Protein AF-A0A7L3I2E1-F1 (afdb_monomer)

Sequence (199 aa):
VGNALAMLLVSRSYRAKGSRRKRSFLLCIGSLALTDMLGQLLTSPIVISVYLSGRPWAAMDPSGPLCDFFGFSMTVFGLHMSPRATERGLVAIWAAGVAFALLPLAGLGRYALQWPGTWCFISAAGGSAFAAAFAALGLLSLVVTGACNLATIEALVSRCRAKAAAHGSAQWGRIATETLIQLLGIMCVLAGCWSPLLV

InterPro domains:
  IPR000265 Prostanoid EP3 receptor [PR00582] (10-28)
  IPR000265 Prostanoid EP3 receptor [PR00582] (52-67)
  IPR000265 Prostanoid EP3 receptor [PR00582] (68-81)
  IPR008365 Prostanoid receptor [PR01788] (1-9)
  IPR008365 Prostanoid receptor [PR01788] (104-121)
  IPR008365 Prostanoid receptor [PR01788] (182-193)
  IPR008365 Prostanoid receptor [PTHR11866] (80-199)

Radius of gyration: 25.7 Å; Cα contacts (8 Å, |Δi|>4): 116; chains: 1; bounding box: 76×26×63 Å

Foldseek 3Di:
DVLVVLLVVLVVQCPPPADPLSVVVSVVSNVLSVLVVVLCVLQVVLVVVCVVVVDDVCVVCVPCPSVVSNVVSCVVSCCVDDVVVVVVVVVVVVVVVVVLVCCVVVVQFDWDQDPPRPDIDTDCVGHVPSLLVVLVVLVVVLVVLVVVLVVVLCVLVVVVVRVCVPDVDVPSVVVSVVSNCVSVVVSCCSCVVCVVVSD

Solvent-accessible surface area (backbone atoms only — not comparable to full-atom values): 11090 Å² total; per-residue (Å²): 110,70,46,58,51,52,44,50,54,33,50,52,58,56,68,44,94,58,50,80,60,56,41,52,53,38,46,49,55,34,46,54,35,45,51,54,46,49,50,50,62,67,47,45,59,56,55,51,51,46,62,72,62,76,54,63,64,64,79,77,40,77,84,42,66,63,59,53,53,48,54,51,51,53,50,58,59,44,67,77,73,35,73,65,54,54,50,52,49,51,51,49,53,52,52,51,52,52,54,59,72,46,32,40,79,76,67,56,30,38,76,36,76,36,89,96,66,85,48,73,42,78,24,62,88,64,24,50,69,48,44,47,48,53,25,49,54,52,51,50,50,51,50,52,52,45,51,54,47,46,54,48,45,48,58,46,52,46,55,49,59,57,39,56,78,70,51,87,53,67,69,61,52,52,56,51,50,52,54,46,53,51,50,51,48,53,48,53,52,54,48,68,70,45,45,80,78,51,109

Secondary structure (DSSP, 8-state):
-HHHHHHHHHHHHHHS---HHHHHHHHHHHHHHHHHHHHHHHHHHHHHHHHHHTS-HHHH-SSSHHHHHHHHHHHHHHHTT-HHHHHHHHHHHHHHHHHHHHGGGGTSS-EEEETTTTEEEE-SSS-HHHHHHHHHHHHHHHHHHHHHHHHHHHHHHHHHHHHHTTS--HHHHHHHHHHHHHHHHHHHHHHHHHHHHH-

Structure (mmCIF, N/CA/C/O backbone):
data_AF-A0A7L3I2E1-F1
#
_entry.id   AF-A0A7L3I2E1-F1
#
loop_
_atom_site.group_PDB
_atom_site.id
_atom_site.type_symbol
_atom_site.label_atom_id
_atom_site.label_alt_id
_atom_site.label_comp_id
_atom_site.label_asym_id
_atom_site.label_entity_id
_atom_site.label_seq_id
_atom_site.pdbx_PDB_ins_code
_atom_site.Cartn_x
_atom_site.Cartn_y
_atom_site.Cartn_z
_atom_site.occupancy
_atom_site.B_iso_or_equiv
_atom_site.auth_seq_id
_atom_site.auth_comp_id
_atom_site.auth_asym_id
_atom_site.auth_atom_id
_atom_site.pdbx_PDB_model_num
ATOM 1 N N . VAL A 1 1 ? -25.691 -11.966 18.528 1.00 62.72 1 VAL A N 1
ATOM 2 C CA . VAL A 1 1 ? -25.332 -12.079 19.971 1.00 62.72 1 VAL A CA 1
ATOM 3 C C . VAL A 1 1 ? -23.888 -11.651 20.248 1.00 62.72 1 VAL A C 1
ATOM 5 O O . VAL A 1 1 ? -23.695 -10.792 21.099 1.00 62.72 1 VAL A O 1
ATOM 8 N N . GLY A 1 2 ? -22.886 -12.153 19.510 1.00 68.75 2 GLY A N 1
ATOM 9 C CA . GLY A 1 2 ? -21.470 -11.780 19.705 1.00 68.75 2 GLY A CA 1
ATOM 10 C C . GLY A 1 2 ? -21.173 -10.274 19.609 1.00 68.75 2 GLY A C 1
ATOM 11 O O . GLY A 1 2 ? -20.592 -9.706 20.530 1.00 68.75 2 GLY A O 1
ATOM 12 N N . ASN A 1 3 ? -21.663 -9.592 18.567 1.00 63.09 3 ASN A N 1
ATOM 13 C CA . ASN A 1 3 ? -21.439 -8.146 18.383 1.00 63.09 3 ASN A CA 1
ATOM 14 C C . ASN A 1 3 ? -22.141 -7.274 19.432 1.00 63.09 3 ASN A C 1
ATOM 16 O O . ASN A 1 3 ? -21.616 -6.238 19.836 1.00 63.09 3 ASN A O 1
ATOM 20 N N . ALA A 1 4 ? -23.296 -7.721 19.931 1.00 68.00 4 ALA A N 1
ATOM 21 C CA . ALA A 1 4 ? -24.012 -7.049 21.011 1.00 68.00 4 ALA A CA 1
ATOM 22 C C . ALA A 1 4 ? -23.240 -7.141 22.339 1.00 68.00 4 ALA A C 1
ATOM 24 O O . ALA A 1 4 ? -23.135 -6.151 23.060 1.00 68.00 4 ALA A O 1
ATOM 25 N N . LEU A 1 5 ? -22.633 -8.299 22.635 1.00 72.69 5 LEU A N 1
ATOM 26 C CA . LEU A 1 5 ? -21.746 -8.476 23.789 1.00 72.69 5 LEU A CA 1
ATOM 27 C C . LEU A 1 5 ? -20.471 -7.634 23.654 1.00 72.69 5 LEU A C 1
ATOM 29 O O . LEU A 1 5 ? -20.073 -6.982 24.618 1.00 72.69 5 LEU A O 1
ATOM 33 N N . ALA A 1 6 ? -19.877 -7.571 22.458 1.00 67.44 6 ALA A N 1
ATOM 34 C CA . ALA A 1 6 ? -18.733 -6.704 22.180 1.00 67.44 6 ALA A CA 1
ATOM 35 C C . ALA A 1 6 ? -19.075 -5.220 22.418 1.00 67.44 6 ALA A C 1
ATOM 37 O O . ALA A 1 6 ? -18.341 -4.534 23.127 1.00 67.44 6 ALA A O 1
ATOM 38 N N . MET A 1 7 ? -20.229 -4.740 21.939 1.00 69.88 7 MET A N 1
ATOM 39 C CA . MET A 1 7 ? -20.727 -3.376 22.183 1.00 69.88 7 MET A CA 1
ATOM 40 C C . MET A 1 7 ? -21.049 -3.102 23.662 1.00 69.88 7 MET A C 1
ATOM 42 O O . MET A 1 7 ? -20.780 -2.011 24.171 1.00 69.88 7 MET A O 1
ATOM 46 N N . LEU A 1 8 ? -21.580 -4.085 24.392 1.00 74.56 8 LEU A N 1
ATOM 47 C CA . LEU A 1 8 ? -21.832 -3.998 25.837 1.00 74.56 8 LEU A CA 1
ATOM 48 C C . LEU A 1 8 ? -20.533 -3.889 26.645 1.00 74.56 8 LEU A C 1
ATOM 50 O O . LEU A 1 8 ? -20.421 -3.048 27.539 1.00 74.56 8 LEU A O 1
ATOM 54 N N . LEU A 1 9 ? -19.528 -4.697 26.310 1.00 74.69 9 LEU A N 1
ATOM 55 C CA . LEU A 1 9 ? -18.209 -4.647 26.940 1.00 74.69 9 LEU A CA 1
ATOM 56 C C . LEU A 1 9 ? -17.476 -3.349 26.589 1.00 74.69 9 LEU A C 1
ATOM 58 O O . LEU A 1 9 ? -16.861 -2.735 27.462 1.00 74.69 9 LEU A O 1
ATOM 62 N N . VAL A 1 10 ? -17.605 -2.881 25.346 1.00 69.56 10 VAL A N 1
ATOM 63 C CA . VAL A 1 10 ? -17.045 -1.612 24.871 1.00 69.56 10 VAL A CA 1
ATOM 64 C C . VAL A 1 10 ? -17.698 -0.412 25.559 1.00 69.56 10 VAL A C 1
ATOM 66 O O . VAL A 1 10 ? -16.989 0.460 26.053 1.00 69.56 10 VAL A O 1
ATOM 69 N N . SER A 1 11 ? -19.028 -0.378 25.672 1.00 67.75 11 SER A N 1
ATOM 70 C CA . SER A 1 11 ? -19.776 0.717 26.310 1.00 67.75 11 SER A CA 1
ATOM 71 C C . SER A 1 11 ? -19.568 0.775 27.825 1.00 67.75 11 SER A C 1
ATOM 73 O O . SER A 1 11 ? -19.376 1.865 28.372 1.00 67.75 11 SER A O 1
ATOM 75 N N . ARG A 1 12 ? -19.506 -0.378 28.509 1.00 76.50 12 ARG A N 1
ATOM 76 C CA . ARG A 1 12 ? -19.105 -0.453 29.925 1.00 76.50 12 ARG A CA 1
ATOM 77 C C . ARG A 1 12 ? -17.670 0.026 30.126 1.00 76.50 12 ARG A C 1
ATOM 79 O O . ARG A 1 12 ? -17.416 0.821 31.028 1.00 76.50 12 ARG A O 1
ATOM 86 N N . SER A 1 13 ? -16.759 -0.375 29.243 1.00 66.31 13 SER A N 1
ATOM 87 C CA . SER A 1 13 ? -15.352 0.046 29.285 1.00 66.31 13 SER A CA 1
ATOM 88 C C . SER A 1 13 ? -15.146 1.520 28.908 1.00 66.31 13 SER A C 1
ATOM 90 O O . SER A 1 13 ? -14.163 2.124 29.328 1.00 66.31 13 SER A O 1
ATOM 92 N N . TYR A 1 14 ? -16.065 2.108 28.134 1.00 61.16 14 TYR A N 1
ATOM 93 C CA . TYR A 1 14 ? -16.081 3.522 27.746 1.00 61.16 14 TYR A CA 1
ATOM 94 C C . TYR A 1 14 ? -16.672 4.427 28.840 1.00 61.16 14 TYR A C 1
ATOM 96 O O . TYR A 1 14 ? -16.244 5.573 28.984 1.00 61.16 14 TYR A O 1
ATOM 104 N N . ARG A 1 15 ? -17.663 3.927 29.599 1.00 63.94 15 ARG A N 1
ATOM 105 C CA . ARG A 1 15 ? -18.285 4.623 30.743 1.00 63.94 15 ARG A CA 1
ATOM 106 C C . ARG A 1 15 ? -17.444 4.552 32.016 1.00 63.94 15 ARG A C 1
ATOM 108 O O . ARG A 1 15 ? -17.472 5.494 32.804 1.00 63.94 15 ARG A O 1
ATOM 115 N N . ALA A 1 16 ? -16.683 3.477 32.216 1.00 67.44 16 ALA A N 1
ATOM 116 C CA . ALA A 1 16 ? -15.660 3.436 33.253 1.00 67.44 16 ALA A CA 1
ATOM 117 C C . ALA A 1 16 ? -14.623 4.532 32.950 1.00 67.44 16 ALA A C 1
ATOM 119 O O . ALA A 1 16 ? -14.009 4.493 31.885 1.00 67.44 16 ALA A O 1
ATOM 120 N N . LYS A 1 17 ? -14.472 5.536 33.837 1.00 51.78 17 LYS A N 1
ATOM 121 C CA . LYS A 1 17 ? -13.600 6.720 33.656 1.00 51.78 17 LYS A CA 1
ATOM 122 C C . LYS A 1 17 ? -12.187 6.294 33.236 1.00 51.78 17 LYS A C 1
ATOM 124 O O . LYS A 1 17 ? -11.334 5.980 34.059 1.00 51.78 17 LYS A O 1
ATOM 129 N N . GLY A 1 18 ? -11.962 6.263 31.927 1.00 57.38 18 GLY A N 1
ATOM 130 C CA . GLY A 1 18 ? -10.757 5.757 31.293 1.00 57.38 18 GLY A CA 1
ATOM 131 C C . GLY A 1 18 ? -10.184 6.787 30.331 1.00 57.38 18 GLY A C 1
ATOM 132 O O . GLY A 1 18 ? -10.910 7.582 29.740 1.00 57.38 18 GLY A O 1
ATOM 133 N N . SER A 1 19 ? -8.859 6.764 30.183 1.00 54.09 19 SER A N 1
ATOM 134 C CA . SER A 1 19 ? -8.084 7.629 29.285 1.00 54.09 19 SER A CA 1
ATOM 135 C C . SER A 1 19 ? -8.760 7.853 27.918 1.00 54.09 19 SER A C 1
ATOM 137 O O . SER A 1 19 ? -9.286 6.913 27.315 1.00 54.09 19 SER A O 1
ATOM 139 N N . ARG A 1 20 ? -8.658 9.084 27.382 1.00 52.69 20 ARG A N 1
ATOM 140 C CA . ARG A 1 20 ? -9.171 9.537 26.062 1.00 52.69 20 ARG A CA 1
ATOM 141 C C . ARG A 1 20 ? -8.814 8.588 24.898 1.00 52.69 20 ARG A C 1
ATOM 143 O O . ARG A 1 20 ? -9.470 8.567 23.870 1.00 52.69 20 ARG A O 1
ATOM 150 N N . ARG A 1 21 ? -7.801 7.752 25.102 1.00 45.59 21 ARG A N 1
ATOM 151 C CA . ARG A 1 21 ? -7.222 6.793 24.166 1.00 45.59 21 ARG A CA 1
ATOM 152 C C . ARG A 1 21 ? -7.804 5.374 24.264 1.00 45.59 21 ARG A C 1
ATOM 154 O O . ARG A 1 21 ? -7.901 4.685 23.251 1.00 45.59 21 ARG A O 1
ATOM 161 N N . LYS A 1 22 ? -8.265 4.962 25.461 1.00 46.41 22 LYS A N 1
ATOM 162 C CA . LYS A 1 22 ? -9.167 3.804 25.621 1.00 46.41 22 LYS A CA 1
ATOM 163 C C . LYS A 1 22 ? -10.466 4.091 24.888 1.00 46.41 22 LYS A C 1
ATOM 165 O O . LYS A 1 22 ? -10.923 3.222 24.166 1.00 46.41 22 LYS A O 1
ATOM 170 N N . ARG A 1 23 ? -10.971 5.331 24.961 1.00 55.62 23 ARG A N 1
ATOM 171 C CA . ARG A 1 23 ? -12.096 5.764 24.124 1.00 55.62 23 ARG A CA 1
ATOM 172 C C . ARG A 1 23 ? -11.809 5.563 22.638 1.00 55.62 23 ARG A C 1
ATOM 174 O O . ARG A 1 23 ? -12.616 4.904 22.024 1.00 55.62 23 ARG A O 1
ATOM 181 N N . SER A 1 24 ? -10.689 6.009 22.063 1.00 50.62 24 SER A N 1
ATOM 182 C CA . SER A 1 24 ? -10.422 5.830 20.617 1.00 50.62 24 SER A CA 1
ATOM 183 C C . SER A 1 24 ? -10.288 4.367 20.158 1.00 50.62 24 SER A C 1
ATOM 185 O O . SER A 1 24 ? -10.774 4.015 19.090 1.00 50.62 24 SER A O 1
ATOM 187 N N . PHE A 1 25 ? -9.673 3.481 20.952 1.00 51.41 25 PHE A N 1
ATOM 188 C CA . PHE A 1 25 ? -9.602 2.046 20.623 1.00 51.41 25 PHE A CA 1
ATOM 189 C C . PHE A 1 25 ? -10.943 1.333 20.804 1.00 51.41 25 PHE A C 1
ATOM 191 O O . PHE A 1 25 ? -11.341 0.546 19.953 1.00 51.41 25 PHE A O 1
ATOM 198 N N . LEU A 1 26 ? -11.658 1.654 21.881 1.00 57.97 26 LEU A N 1
ATOM 199 C CA . LEU A 1 26 ? -13.032 1.215 22.104 1.00 57.97 26 LEU A CA 1
ATOM 200 C C . LEU A 1 26 ? -13.985 1.816 21.067 1.00 57.97 26 LEU A C 1
ATOM 202 O O . LEU A 1 26 ? -14.984 1.195 20.757 1.00 57.97 26 LEU A O 1
ATOM 206 N N . LEU A 1 27 ? -13.667 2.978 20.494 1.00 58.06 27 LEU A N 1
ATOM 207 C CA . LEU A 1 27 ? -14.391 3.588 19.382 1.00 58.06 27 LEU A CA 1
ATOM 208 C C . LEU A 1 27 ? -14.070 2.897 18.062 1.00 58.06 27 LEU A C 1
ATOM 210 O O . LEU A 1 27 ? -14.957 2.843 17.237 1.00 58.06 27 LEU A O 1
ATOM 214 N N . CYS A 1 28 ? -12.868 2.349 17.866 1.00 56.59 28 CYS A N 1
ATOM 215 C CA . CYS A 1 28 ? -12.506 1.594 16.662 1.00 56.59 28 CYS A CA 1
ATOM 216 C C . CYS A 1 28 ? -13.040 0.148 16.699 1.00 56.59 28 CYS A C 1
ATOM 218 O O . CYS A 1 28 ? -13.652 -0.319 15.746 1.00 56.59 28 CYS A O 1
ATOM 220 N N . ILE A 1 29 ? -12.893 -0.552 17.829 1.00 65.62 29 ILE A N 1
ATOM 221 C CA . ILE A 1 29 ? -13.543 -1.857 18.053 1.00 65.62 29 ILE A CA 1
ATOM 222 C C . ILE A 1 29 ? -15.059 -1.681 18.117 1.00 65.62 29 ILE A C 1
ATOM 224 O O . ILE A 1 29 ? -15.801 -2.483 17.562 1.00 65.62 29 ILE A O 1
ATOM 228 N N . GLY A 1 30 ? -15.515 -0.613 18.768 1.00 61.72 30 GLY A N 1
ATOM 229 C CA . GLY A 1 30 ? -16.912 -0.214 18.799 1.00 61.72 30 GLY A CA 1
ATOM 230 C C . GLY A 1 30 ? -17.422 0.132 17.413 1.00 61.72 30 GLY A C 1
ATOM 231 O O . GLY A 1 30 ? -18.487 -0.340 17.075 1.00 61.72 30 GLY A O 1
ATOM 232 N N . SER A 1 31 ? -16.672 0.861 16.580 1.00 58.19 31 SER A N 1
ATOM 233 C CA . SER A 1 31 ? -17.081 1.167 15.207 1.00 58.19 31 SER A CA 1
ATOM 234 C C . SER A 1 31 ? -17.115 -0.084 14.351 1.00 58.19 31 SER A C 1
ATOM 236 O O . SER A 1 31 ? -18.058 -0.222 13.598 1.00 58.19 31 SER A O 1
ATOM 238 N N . LEU A 1 32 ? -16.159 -1.006 14.507 1.00 61.00 32 LEU A N 1
ATOM 239 C CA . LEU A 1 32 ? -16.125 -2.283 13.790 1.00 61.00 32 LEU A CA 1
ATOM 240 C C . LEU A 1 32 ? -17.315 -3.179 14.180 1.00 61.00 32 LEU A C 1
ATOM 242 O O . LEU A 1 32 ? -18.024 -3.689 13.315 1.00 61.00 32 LEU A O 1
ATOM 246 N N . ALA A 1 33 ? -17.580 -3.314 15.483 1.00 66.94 33 ALA A N 1
ATOM 247 C CA . ALA A 1 33 ? -18.725 -4.058 16.006 1.00 66.94 33 ALA A CA 1
ATOM 248 C C . ALA A 1 33 ? -20.063 -3.368 15.689 1.00 66.94 33 ALA A C 1
ATOM 250 O O . ALA A 1 33 ? -21.062 -4.049 15.468 1.00 66.94 33 ALA A O 1
ATOM 251 N N . LEU A 1 34 ? -20.084 -2.030 15.646 1.00 64.06 34 LEU A N 1
ATOM 252 C CA . LEU A 1 34 ? -21.234 -1.216 15.262 1.00 64.06 34 LEU A CA 1
ATOM 253 C C . LEU A 1 34 ? -21.517 -1.368 13.771 1.00 64.06 34 LEU A C 1
ATOM 255 O O . LEU A 1 34 ? -22.666 -1.598 13.440 1.00 64.06 34 LEU A O 1
ATOM 259 N N . THR A 1 35 ? -20.520 -1.299 12.884 1.00 62.38 35 THR A N 1
ATOM 260 C CA . THR A 1 35 ? -20.719 -1.490 11.438 1.00 62.38 35 THR A CA 1
ATOM 261 C C . THR A 1 35 ? -21.183 -2.904 11.109 1.00 62.38 35 THR A C 1
ATOM 263 O O . THR A 1 35 ? -22.062 -3.054 10.269 1.00 62.38 35 THR A O 1
ATOM 266 N N . ASP A 1 36 ? -20.682 -3.928 11.806 1.00 66.38 36 ASP A N 1
ATOM 267 C CA . ASP A 1 36 ? -21.152 -5.309 11.621 1.00 66.38 36 ASP A CA 1
ATOM 268 C C . ASP A 1 36 ? -22.576 -5.511 12.184 1.00 66.38 36 ASP A C 1
ATOM 270 O O . ASP A 1 36 ? -23.435 -6.110 11.538 1.00 66.38 36 ASP A O 1
ATOM 274 N N . MET A 1 37 ? -22.899 -4.924 13.348 1.00 65.69 37 MET A N 1
ATOM 275 C CA . MET A 1 37 ? -24.281 -4.896 13.859 1.00 65.69 37 MET A CA 1
ATOM 276 C C . MET A 1 37 ? -25.235 -4.116 12.953 1.00 65.69 37 MET A C 1
ATOM 278 O O . MET A 1 37 ? -26.366 -4.556 12.774 1.00 65.69 37 MET A O 1
ATOM 282 N N . LEU A 1 38 ? -24.815 -2.973 12.405 1.00 66.12 38 LEU A N 1
ATOM 283 C CA . LEU A 1 38 ? -25.631 -2.134 11.529 1.00 66.12 38 LEU A CA 1
ATOM 284 C C . LEU A 1 38 ? -25.884 -2.853 10.201 1.00 66.12 38 LEU A C 1
ATOM 286 O O . LEU A 1 38 ? -27.022 -2.896 9.751 1.00 66.12 38 LEU A O 1
ATOM 290 N N . GLY A 1 39 ? -24.861 -3.499 9.631 1.00 67.81 39 GLY A N 1
ATOM 291 C CA . GLY A 1 39 ? -25.002 -4.348 8.450 1.00 67.81 39 GLY A CA 1
ATOM 292 C C . GLY A 1 39 ? -26.002 -5.483 8.677 1.00 67.81 39 GLY A C 1
ATOM 293 O O . GLY A 1 39 ? -26.919 -5.658 7.877 1.00 67.81 39 GLY A O 1
ATOM 294 N N . GLN A 1 40 ? -25.908 -6.193 9.806 1.00 69.69 40 GLN A N 1
ATOM 295 C CA . GLN A 1 40 ? -26.850 -7.261 10.166 1.00 69.69 40 GLN A CA 1
ATOM 296 C C . GLN A 1 40 ? -28.267 -6.733 10.458 1.00 69.69 40 GLN A C 1
ATOM 298 O O . GLN A 1 40 ? -29.239 -7.345 10.030 1.00 69.69 40 GLN A O 1
ATOM 303 N N . LEU A 1 41 ? -28.416 -5.596 11.144 1.00 69.50 41 LEU A N 1
ATOM 304 C CA . LEU A 1 41 ? -29.720 -4.994 11.461 1.00 69.50 41 LEU A CA 1
ATOM 305 C C . LEU A 1 41 ? -30.417 -4.384 10.245 1.00 69.50 41 LEU A C 1
ATOM 307 O O . LEU A 1 41 ? -31.640 -4.366 10.213 1.00 69.50 41 LEU A O 1
ATOM 311 N N . LEU A 1 42 ? -29.672 -3.879 9.263 1.00 69.44 42 LEU A N 1
ATOM 312 C CA . LEU A 1 42 ? -30.251 -3.285 8.057 1.00 69.44 42 LEU A CA 1
ATOM 313 C C . LEU A 1 42 ? -30.620 -4.344 7.015 1.00 69.44 42 LEU A C 1
ATOM 315 O O . LEU A 1 42 ? -31.588 -4.166 6.285 1.00 69.44 42 LEU A O 1
ATOM 319 N N . THR A 1 43 ? -29.886 -5.457 6.957 1.00 70.75 43 THR A N 1
ATOM 320 C CA . THR A 1 43 ? -30.091 -6.488 5.926 1.00 70.75 43 THR A CA 1
ATOM 321 C C . THR A 1 43 ? -30.943 -7.668 6.402 1.00 70.75 43 THR A C 1
ATOM 323 O O . THR A 1 43 ? -31.764 -8.178 5.641 1.00 70.75 43 THR A O 1
ATOM 326 N N . SER A 1 44 ? -30.824 -8.083 7.667 1.00 73.69 44 SER A N 1
ATOM 327 C CA . SER A 1 44 ? -31.505 -9.277 8.192 1.00 73.69 44 SER A CA 1
ATOM 328 C C . SER A 1 44 ? -33.038 -9.148 8.281 1.00 73.69 44 SER A C 1
ATOM 330 O O . SER A 1 44 ? -33.723 -10.067 7.833 1.00 73.69 44 SER A O 1
ATOM 332 N N . PRO A 1 45 ? -33.637 -8.032 8.753 1.00 71.19 45 PRO A N 1
ATOM 333 C CA . PRO A 1 45 ? -35.097 -7.898 8.827 1.00 71.19 45 PRO A CA 1
ATOM 334 C C . PRO A 1 45 ? -35.777 -7.926 7.458 1.00 71.19 45 PRO A C 1
ATOM 336 O O . PRO A 1 45 ? -36.891 -8.429 7.345 1.00 71.19 45 PRO A O 1
ATOM 339 N N . ILE A 1 46 ? -35.103 -7.419 6.421 1.00 69.56 46 ILE A N 1
ATOM 340 C CA . ILE A 1 46 ? -35.610 -7.419 5.045 1.00 69.56 46 ILE A CA 1
ATOM 341 C C . ILE A 1 46 ? -35.701 -8.862 4.536 1.00 69.56 46 ILE A C 1
ATOM 343 O O . ILE A 1 46 ? -36.754 -9.290 4.069 1.00 69.56 46 ILE A O 1
ATOM 347 N N . VAL A 1 47 ? -34.630 -9.643 4.713 1.00 75.19 47 VAL A N 1
ATOM 348 C CA . VAL A 1 47 ? -34.595 -11.062 4.324 1.00 75.19 47 VAL A CA 1
ATOM 349 C C . VAL A 1 47 ? -35.608 -11.881 5.125 1.00 75.19 47 VAL A C 1
ATOM 351 O O . VAL A 1 47 ? -36.345 -12.672 4.543 1.00 75.19 47 VAL A O 1
ATOM 354 N N . ILE A 1 48 ? -35.699 -11.667 6.442 1.00 75.25 48 ILE A N 1
ATOM 355 C CA . ILE A 1 48 ? -36.652 -12.369 7.316 1.00 75.25 48 ILE A CA 1
ATOM 356 C C . ILE A 1 48 ? -38.100 -12.030 6.938 1.00 75.25 48 ILE A C 1
ATOM 358 O O . ILE A 1 48 ? -38.929 -12.930 6.857 1.00 75.25 48 ILE A O 1
ATOM 362 N N . SER A 1 49 ? -38.411 -10.760 6.664 1.00 67.50 49 SER A N 1
ATOM 363 C CA . SER A 1 49 ? -39.752 -10.320 6.255 1.00 67.50 49 SER A CA 1
ATOM 364 C C . SER A 1 49 ? -40.184 -10.965 4.937 1.00 67.50 49 SER A C 1
ATOM 366 O O . SER A 1 49 ? -41.292 -11.489 4.833 1.00 67.50 49 SER A O 1
ATOM 368 N N . VAL A 1 50 ? -39.284 -11.025 3.951 1.00 71.25 50 VAL A N 1
ATOM 369 C CA . VAL A 1 50 ? -39.556 -11.706 2.678 1.00 71.25 50 VAL A CA 1
ATOM 370 C C . VAL A 1 50 ? -39.758 -13.202 2.888 1.00 71.25 50 VAL A C 1
ATOM 372 O O . VAL A 1 50 ? -40.725 -13.759 2.371 1.00 71.25 50 VAL A O 1
ATOM 375 N N . TYR A 1 51 ? -38.926 -13.835 3.713 1.00 74.25 51 TYR A N 1
ATOM 376 C CA . TYR A 1 51 ? -39.041 -15.261 4.013 1.00 74.25 51 TYR A CA 1
ATOM 377 C C . TYR A 1 51 ? -40.360 -15.611 4.723 1.00 74.25 51 TYR A C 1
ATOM 379 O O . TYR A 1 51 ? -41.014 -16.587 4.366 1.00 74.25 51 TYR A O 1
ATOM 387 N N . LEU A 1 52 ? -40.791 -14.790 5.690 1.00 78.25 52 LEU A N 1
ATOM 388 C CA . LEU A 1 52 ? -42.049 -14.975 6.424 1.00 78.25 52 LEU A CA 1
ATOM 389 C C . LEU A 1 52 ? -43.290 -14.617 5.597 1.00 78.25 52 LEU A C 1
ATOM 391 O O . LEU A 1 52 ? -44.365 -15.155 5.851 1.00 78.25 52 LEU A O 1
ATOM 395 N N . SER A 1 53 ? -43.159 -13.731 4.606 1.00 74.31 53 SER A N 1
ATOM 396 C CA . SER A 1 53 ? -44.273 -13.340 3.737 1.00 74.31 53 SER A CA 1
ATOM 397 C C . SER A 1 53 ? -44.722 -14.461 2.795 1.00 74.31 53 SER A C 1
ATOM 399 O O . SER A 1 53 ? -45.849 -14.422 2.302 1.00 74.31 53 SER A O 1
ATOM 401 N N . GLY A 1 54 ? -43.842 -15.433 2.512 1.00 77.00 54 GLY A N 1
ATOM 402 C CA . GLY A 1 54 ? -44.089 -16.512 1.551 1.00 77.00 54 GLY A CA 1
ATOM 403 C C . GLY A 1 54 ? -44.370 -16.028 0.122 1.00 77.00 54 GLY A C 1
ATOM 404 O O . GLY A 1 54 ? -44.826 -16.808 -0.711 1.00 77.00 54 GLY A O 1
ATOM 405 N N . ARG A 1 55 ? -44.140 -14.739 -0.166 1.00 75.12 55 ARG A N 1
ATOM 406 C CA . ARG A 1 55 ? -44.418 -14.092 -1.452 1.00 75.12 55 ARG A CA 1
ATOM 407 C C . ARG A 1 55 ? -43.117 -13.838 -2.218 1.00 75.12 55 ARG A C 1
ATOM 409 O O . ARG A 1 55 ? -42.078 -13.600 -1.603 1.00 75.12 55 ARG A O 1
ATOM 416 N N . PRO A 1 56 ? -43.155 -13.850 -3.561 1.00 74.19 56 PRO A N 1
ATOM 417 C CA . PRO A 1 56 ? -41.993 -13.497 -4.369 1.00 74.19 56 PRO A CA 1
ATOM 418 C C . PRO A 1 56 ? -41.610 -12.023 -4.156 1.00 74.19 56 PRO A C 1
ATOM 420 O O . PRO A 1 56 ? -42.483 -11.161 -4.072 1.00 74.19 56 PRO A O 1
ATOM 423 N N . TRP A 1 57 ? -40.305 -11.727 -4.114 1.00 74.25 57 TRP A N 1
ATOM 424 C CA . TRP A 1 57 ? -39.753 -10.385 -3.851 1.00 74.25 57 TRP A CA 1
ATOM 425 C C . TRP A 1 57 ? -40.369 -9.290 -4.736 1.00 74.25 57 TRP A C 1
ATOM 427 O O . TRP A 1 57 ? -40.700 -8.218 -4.244 1.00 74.25 57 TRP A O 1
ATOM 437 N N . ALA A 1 58 ? -40.614 -9.586 -6.017 1.00 76.25 58 ALA A N 1
ATOM 438 C CA . ALA A 1 58 ? -41.235 -8.658 -6.969 1.00 76.25 58 ALA A CA 1
ATOM 439 C C . ALA A 1 58 ? -42.654 -8.203 -6.569 1.00 76.25 58 ALA A C 1
ATOM 441 O O . ALA A 1 58 ? -43.104 -7.145 -6.994 1.00 76.25 58 ALA A O 1
ATOM 442 N N . ALA A 1 59 ? -43.363 -8.983 -5.746 1.00 74.88 59 ALA A N 1
ATOM 443 C CA . ALA A 1 59 ? -44.665 -8.602 -5.200 1.00 74.88 59 ALA A CA 1
ATOM 444 C C . ALA A 1 59 ? -44.555 -7.764 -3.911 1.00 74.88 59 ALA A C 1
ATOM 446 O O . ALA A 1 59 ? -45.511 -7.083 -3.549 1.00 74.88 59 ALA A O 1
ATOM 447 N N . MET A 1 60 ? -43.417 -7.833 -3.212 1.00 68.44 60 MET A N 1
ATOM 448 C CA . MET A 1 60 ? -43.112 -7.056 -2.000 1.00 68.44 60 MET A CA 1
ATOM 449 C C . MET A 1 60 ? -42.467 -5.705 -2.329 1.00 68.44 60 MET A C 1
ATOM 451 O O . MET A 1 60 ? -42.675 -4.737 -1.603 1.00 68.44 60 MET A O 1
ATOM 455 N N . ASP A 1 61 ? -41.712 -5.639 -3.425 1.00 77.12 61 ASP A N 1
ATOM 456 C CA . ASP A 1 61 ? -41.030 -4.440 -3.909 1.00 77.12 61 ASP A CA 1
ATOM 457 C C . ASP A 1 61 ? -41.249 -4.258 -5.424 1.00 77.12 61 ASP A C 1
ATOM 459 O O . ASP A 1 61 ? -40.361 -4.562 -6.223 1.00 77.12 61 ASP A O 1
ATOM 463 N N . PRO A 1 62 ? -42.440 -3.796 -5.853 1.00 76.12 62 PRO A N 1
ATOM 464 C CA . PRO A 1 62 ? -42.768 -3.664 -7.273 1.00 76.12 62 PRO A CA 1
ATOM 465 C C . PRO A 1 62 ? -42.002 -2.528 -7.964 1.00 76.12 62 PRO A C 1
ATOM 467 O O . PRO A 1 62 ? -41.849 -2.538 -9.183 1.00 76.12 62 PRO A O 1
ATOM 470 N N . SER A 1 63 ? -41.558 -1.529 -7.197 1.00 77.00 63 SER A N 1
ATOM 471 C CA . SER A 1 63 ? -40.865 -0.334 -7.685 1.00 77.00 63 SER A CA 1
ATOM 472 C C . SER A 1 63 ? -39.336 -0.422 -7.592 1.00 77.00 63 SER A C 1
ATOM 474 O O . SER A 1 63 ? -38.665 0.447 -8.143 1.00 77.00 63 SER A O 1
ATOM 476 N N . GLY A 1 64 ? -38.780 -1.436 -6.913 1.00 80.00 64 GLY A N 1
ATOM 477 C CA . GLY A 1 64 ? -37.336 -1.678 -6.778 1.00 80.00 64 GLY A CA 1
ATOM 478 C C . GLY A 1 64 ? -36.524 -0.948 -5.682 1.00 80.00 64 GLY A C 1
ATOM 479 O O . GLY A 1 64 ? -35.356 -1.314 -5.515 1.00 80.00 64 GLY A O 1
ATOM 480 N N . PRO A 1 65 ? -37.021 0.041 -4.903 1.00 76.50 65 PRO A N 1
ATOM 481 C CA . PRO A 1 65 ? -36.168 0.768 -3.956 1.00 76.50 65 PRO A CA 1
ATOM 482 C C . PRO A 1 65 ? -35.639 -0.090 -2.796 1.00 76.50 65 PRO A C 1
ATOM 484 O O . PRO A 1 65 ? -34.575 0.208 -2.249 1.00 76.50 65 PRO A O 1
ATOM 487 N N . LEU A 1 66 ? -36.348 -1.155 -2.403 1.00 73.00 66 LEU A N 1
ATOM 488 C CA . LEU A 1 66 ? -35.881 -2.084 -1.365 1.00 73.00 66 LEU A CA 1
ATOM 489 C C . LEU A 1 66 ? -34.728 -2.955 -1.882 1.00 73.00 66 LEU A C 1
ATOM 491 O O . LEU A 1 66 ? -33.784 -3.224 -1.136 1.00 73.00 66 LEU A O 1
ATOM 495 N N . CYS A 1 67 ? -34.778 -3.359 -3.152 1.00 77.00 67 CYS A N 1
ATOM 496 C CA . CYS A 1 67 ? -33.697 -4.079 -3.824 1.00 77.00 67 CYS A CA 1
ATOM 497 C C . CYS A 1 67 ? -32.411 -3.238 -3.901 1.00 77.00 67 CYS A C 1
ATOM 499 O O . CYS A 1 67 ? -31.338 -3.712 -3.513 1.00 77.00 67 CYS A O 1
ATOM 501 N N . ASP A 1 68 ? -32.523 -1.976 -4.318 1.00 76.69 68 ASP A N 1
ATOM 502 C CA . ASP A 1 68 ? -31.377 -1.066 -4.436 1.00 76.69 68 ASP A CA 1
ATOM 503 C C . ASP A 1 68 ? -30.730 -0.781 -3.075 1.00 76.69 68 ASP A C 1
ATOM 505 O O . ASP A 1 68 ? -29.508 -0.867 -2.916 1.00 76.69 68 ASP A O 1
ATOM 509 N N . PHE A 1 69 ? -31.549 -0.516 -2.052 1.00 75.31 69 PHE A N 1
ATOM 510 C CA . PHE A 1 69 ? -31.075 -0.290 -0.687 1.00 75.31 69 PHE A CA 1
ATOM 511 C C . PHE A 1 69 ? -30.342 -1.512 -0.106 1.00 75.31 69 PHE A C 1
ATOM 513 O O . PHE A 1 69 ? -29.296 -1.377 0.545 1.00 75.31 69 PHE A O 1
ATOM 520 N N . PHE A 1 70 ? -30.863 -2.715 -0.360 1.00 73.62 70 PHE A N 1
ATOM 521 C CA . PHE A 1 70 ? -30.259 -3.966 0.092 1.00 73.62 70 PHE A CA 1
ATOM 522 C C . PHE A 1 70 ? -28.910 -4.235 -0.598 1.00 73.62 70 PHE A C 1
ATOM 524 O O . PHE A 1 70 ? -27.922 -4.550 0.074 1.00 73.62 70 PHE A O 1
ATOM 531 N N . GLY A 1 71 ? -28.837 -4.043 -1.919 1.00 74.62 71 GLY A N 1
ATOM 532 C CA . GLY A 1 71 ? -27.608 -4.215 -2.702 1.00 74.62 71 GLY A CA 1
ATOM 533 C C . GLY A 1 71 ? -26.516 -3.198 -2.356 1.00 74.62 71 GLY A C 1
ATOM 534 O O . GLY A 1 71 ? -25.343 -3.564 -2.206 1.00 74.62 71 GLY A O 1
ATOM 535 N N . PHE A 1 72 ? -26.892 -1.933 -2.146 1.00 76.75 72 PHE A N 1
ATOM 536 C CA . PHE A 1 72 ? -25.975 -0.885 -1.694 1.00 76.75 72 PHE A CA 1
ATOM 537 C C . PHE A 1 72 ? -25.376 -1.218 -0.320 1.00 76.75 72 PHE A C 1
ATOM 539 O O . PHE A 1 72 ? -24.155 -1.200 -0.148 1.00 76.75 72 PHE A O 1
ATOM 546 N N . SER A 1 73 ? -26.223 -1.606 0.639 1.00 68.44 73 SER A N 1
ATOM 547 C CA . SER A 1 73 ? -25.801 -1.954 2.001 1.00 68.44 73 SER A CA 1
ATOM 548 C C . SER A 1 73 ? -24.822 -3.135 2.013 1.00 68.44 73 SER A C 1
ATOM 550 O O . SER A 1 73 ? -23.759 -3.052 2.630 1.00 68.44 73 SER A O 1
ATOM 552 N N . MET A 1 74 ? -25.119 -4.211 1.278 1.00 72.62 74 MET A N 1
ATOM 553 C CA . MET A 1 74 ? -24.231 -5.378 1.176 1.00 72.62 74 MET A CA 1
ATOM 554 C C . MET A 1 74 ? -22.859 -5.031 0.583 1.00 72.62 74 MET A C 1
ATOM 556 O O . MET A 1 74 ? -21.831 -5.524 1.051 1.00 72.62 74 MET A O 1
ATOM 560 N N . THR A 1 75 ? -22.830 -4.152 -0.418 1.00 72.50 75 THR A N 1
ATOM 561 C CA . THR A 1 75 ? -21.592 -3.749 -1.098 1.00 72.50 75 THR A CA 1
ATOM 562 C C . THR A 1 75 ? -20.694 -2.909 -0.190 1.00 72.50 75 THR A C 1
ATOM 564 O O . THR A 1 75 ? -19.494 -3.174 -0.087 1.00 72.50 75 THR A O 1
ATOM 567 N N . VAL A 1 76 ? -21.273 -1.937 0.519 1.00 69.56 76 VAL A N 1
ATOM 568 C CA . VAL A 1 76 ? -20.535 -1.060 1.440 1.00 69.56 76 VAL A CA 1
ATOM 569 C C . VAL A 1 76 ? -19.946 -1.859 2.601 1.00 69.56 76 VAL A C 1
ATOM 571 O O . VAL A 1 76 ? -18.755 -1.749 2.874 1.00 69.56 76 VAL A O 1
ATOM 574 N N . PHE A 1 77 ? -20.722 -2.723 3.257 1.00 68.25 77 PHE A N 1
ATOM 575 C CA . PHE A 1 77 ? -20.199 -3.486 4.396 1.00 68.25 77 PHE A CA 1
ATOM 576 C C . PHE A 1 77 ? -19.243 -4.618 3.975 1.00 68.25 77 PHE A C 1
ATOM 578 O O . PHE A 1 77 ? -18.279 -4.899 4.687 1.00 68.25 77 PHE A O 1
ATOM 585 N N . GLY A 1 78 ? -19.437 -5.221 2.796 1.00 61.06 78 GLY A N 1
ATOM 586 C CA . GLY A 1 78 ? -18.567 -6.281 2.275 1.00 61.06 78 GLY A CA 1
ATOM 587 C C . GLY A 1 78 ? -17.177 -5.804 1.838 1.00 61.06 78 GLY A C 1
ATOM 588 O O . GLY A 1 78 ? -16.193 -6.519 2.030 1.00 61.06 78 GLY A O 1
ATOM 589 N N . LEU A 1 79 ? -17.055 -4.592 1.285 1.00 60.16 79 LEU A N 1
ATOM 590 C CA . LEU A 1 79 ? -15.762 -4.044 0.845 1.00 60.16 79 LEU A CA 1
ATOM 591 C C . LEU A 1 79 ? -14.817 -3.712 2.007 1.00 60.16 79 LEU A C 1
ATOM 593 O O . LEU A 1 79 ? -13.602 -3.777 1.841 1.00 60.16 79 LEU A O 1
ATOM 597 N N . HIS A 1 80 ? -15.357 -3.409 3.184 1.00 61.78 80 HIS A N 1
ATOM 598 C CA . HIS A 1 80 ? -14.565 -3.034 4.354 1.00 61.78 80 HIS A CA 1
ATOM 599 C C . HIS A 1 80 ? -13.933 -4.235 5.094 1.00 61.78 80 HIS A C 1
ATOM 601 O O . HIS A 1 80 ? -13.065 -4.024 5.938 1.00 61.78 80 HIS A O 1
ATOM 607 N N . MET A 1 81 ? -14.325 -5.483 4.790 1.00 52.50 81 MET A N 1
ATOM 608 C CA . MET A 1 81 ? -13.878 -6.686 5.520 1.00 52.50 81 MET A CA 1
ATOM 609 C C . MET A 1 81 ? -13.795 -7.946 4.626 1.00 52.50 81 MET A C 1
ATOM 611 O O . MET A 1 81 ? -14.192 -9.035 5.032 1.00 52.50 81 MET A O 1
ATOM 615 N N . SER A 1 82 ? -13.319 -7.830 3.382 1.00 55.59 82 SER A N 1
ATOM 616 C CA . SER A 1 82 ? -13.265 -8.968 2.447 1.00 55.59 82 SER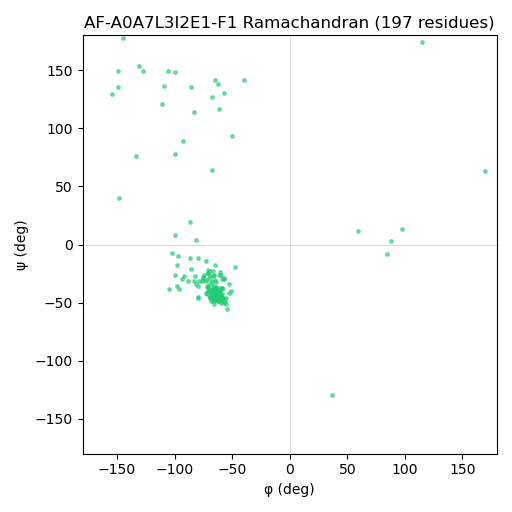 A CA 1
ATOM 617 C C . SER A 1 82 ? -11.826 -9.420 2.150 1.00 55.59 82 SER A C 1
ATOM 619 O O . SER A 1 82 ? -11.070 -8.644 1.563 1.00 55.59 82 SER A O 1
ATOM 621 N N . PRO A 1 83 ? -11.438 -10.684 2.435 1.00 53.91 83 PRO A N 1
ATOM 622 C CA . PRO A 1 83 ? -10.146 -11.234 2.002 1.00 53.91 83 PRO A CA 1
ATOM 623 C C . PRO A 1 83 ? -9.990 -11.222 0.473 1.00 53.91 83 PRO A C 1
ATOM 625 O O . PRO A 1 83 ? -8.882 -11.076 -0.034 1.00 53.91 83 PRO A O 1
ATOM 628 N N . ARG A 1 84 ? -11.106 -11.258 -0.269 1.00 57.09 84 ARG A N 1
ATOM 629 C CA . ARG A 1 84 ? -11.121 -11.130 -1.734 1.00 57.09 84 ARG A CA 1
ATOM 630 C C . ARG A 1 84 ? -10.763 -9.712 -2.188 1.00 57.09 84 ARG A C 1
ATOM 632 O O . ARG A 1 84 ? -10.223 -9.534 -3.271 1.00 57.09 84 ARG A O 1
ATOM 639 N N . ALA A 1 85 ? -11.052 -8.680 -1.391 1.00 59.44 85 ALA A N 1
ATOM 640 C CA . ALA A 1 85 ? -10.611 -7.317 -1.695 1.00 59.44 85 ALA A CA 1
ATOM 641 C C . ALA A 1 85 ? -9.091 -7.174 -1.522 1.00 59.44 85 ALA A C 1
ATOM 643 O O . ALA A 1 85 ? -8.450 -6.575 -2.383 1.00 59.44 85 ALA A O 1
ATOM 644 N N . THR A 1 86 ? -8.520 -7.795 -0.486 1.00 61.16 86 THR A N 1
ATOM 645 C CA . THR A 1 86 ? -7.064 -7.892 -0.290 1.00 61.16 86 THR A CA 1
ATOM 646 C C . THR A 1 86 ? -6.395 -8.656 -1.432 1.00 61.16 86 THR A C 1
ATOM 648 O O . THR A 1 86 ? -5.401 -8.191 -1.980 1.00 61.16 86 THR A O 1
ATOM 651 N N . GLU A 1 87 ? -6.970 -9.786 -1.847 1.00 69.69 87 GLU A N 1
ATOM 652 C CA . GLU A 1 87 ? -6.477 -10.588 -2.972 1.00 69.69 87 GLU A CA 1
ATOM 653 C C . GLU A 1 87 ? -6.518 -9.812 -4.295 1.00 69.69 87 GLU A C 1
ATOM 655 O O . GLU A 1 87 ? -5.507 -9.719 -4.987 1.00 69.69 87 GLU A O 1
ATOM 660 N N . ARG A 1 88 ? -7.644 -9.159 -4.615 1.00 73.44 88 ARG A N 1
ATOM 661 C CA . ARG A 1 88 ? -7.738 -8.272 -5.789 1.00 73.44 88 ARG A CA 1
ATOM 662 C C . ARG A 1 88 ? -6.727 -7.128 -5.726 1.00 73.44 88 ARG A C 1
ATOM 664 O O . ARG A 1 88 ? -6.166 -6.771 -6.755 1.00 73.44 88 ARG A O 1
ATOM 671 N N . GLY A 1 89 ? -6.491 -6.563 -4.541 1.00 74.69 89 GLY A N 1
ATOM 672 C CA . GLY A 1 89 ? -5.475 -5.533 -4.331 1.00 74.69 89 GLY A CA 1
ATOM 673 C C . GLY A 1 89 ? -4.068 -6.040 -4.647 1.00 74.69 89 GLY A C 1
ATOM 674 O O . GLY A 1 89 ? -3.337 -5.386 -5.384 1.00 74.69 89 GLY A O 1
ATOM 675 N N . LEU A 1 90 ? -3.712 -7.235 -4.166 1.00 71.19 90 LEU A N 1
ATOM 676 C CA . LEU A 1 90 ? -2.436 -7.883 -4.482 1.00 71.19 90 LEU A CA 1
ATOM 677 C C . LEU A 1 90 ? -2.292 -8.134 -5.986 1.00 71.19 90 LEU A C 1
ATOM 679 O O . LEU A 1 90 ? -1.276 -7.760 -6.566 1.00 71.19 90 LEU A O 1
ATOM 683 N N . VAL A 1 91 ? -3.318 -8.701 -6.628 1.00 79.69 91 VAL A N 1
ATOM 684 C CA . VAL A 1 91 ? -3.325 -8.940 -8.081 1.00 79.69 91 VAL A CA 1
ATOM 685 C C . VAL A 1 91 ? -3.148 -7.633 -8.856 1.00 79.69 91 VAL A C 1
ATOM 687 O O . VAL A 1 91 ? -2.362 -7.588 -9.799 1.00 79.69 91 VAL A O 1
ATOM 690 N N . ALA A 1 92 ? -3.817 -6.554 -8.444 1.00 82.94 92 ALA A N 1
ATOM 691 C CA . ALA A 1 92 ? -3.68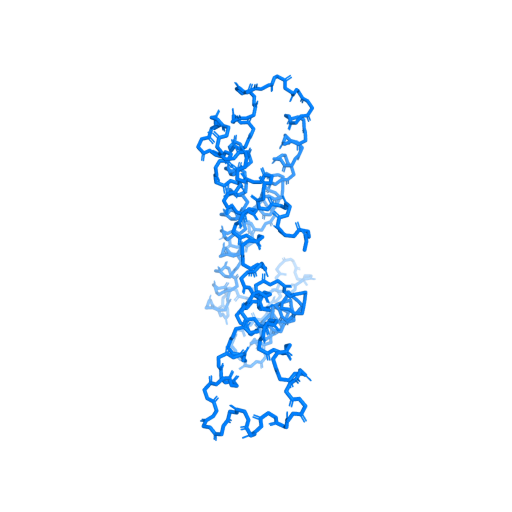8 -5.247 -9.083 1.00 82.94 92 ALA A CA 1
ATOM 692 C C . ALA A 1 92 ? -2.274 -4.658 -8.941 1.00 82.94 92 ALA A C 1
ATOM 694 O O . ALA A 1 92 ? -1.737 -4.142 -9.919 1.00 82.94 92 ALA A O 1
ATOM 695 N N . ILE A 1 93 ? -1.648 -4.770 -7.762 1.00 80.69 93 ILE A N 1
ATOM 696 C CA . ILE A 1 93 ? -0.263 -4.319 -7.535 1.00 80.69 93 ILE A CA 1
ATOM 697 C C . ILE A 1 93 ? 0.707 -5.095 -8.434 1.00 80.69 93 ILE A C 1
ATOM 699 O O . ILE A 1 93 ? 1.548 -4.491 -9.100 1.00 80.69 93 ILE A O 1
ATOM 703 N N . TRP A 1 94 ? 0.563 -6.422 -8.499 1.00 84.81 94 TRP A N 1
ATOM 704 C CA . TRP A 1 94 ? 1.376 -7.272 -9.371 1.00 84.81 94 TRP A CA 1
ATOM 705 C C . TRP A 1 94 ? 1.199 -6.919 -10.848 1.00 84.81 94 TRP A C 1
ATOM 707 O O . TRP A 1 94 ? 2.186 -6.718 -11.556 1.00 84.81 94 TRP A O 1
ATOM 717 N N . ALA A 1 95 ? -0.047 -6.789 -11.307 1.00 90.19 95 ALA A N 1
ATOM 718 C CA . ALA A 1 95 ? -0.353 -6.417 -12.683 1.00 90.19 95 ALA A CA 1
ATOM 719 C C . ALA A 1 95 ? 0.222 -5.038 -13.042 1.00 90.19 95 ALA A C 1
ATOM 721 O O . ALA A 1 95 ? 0.813 -4.885 -14.109 1.00 90.19 95 ALA A O 1
ATOM 722 N N . ALA A 1 96 ? 0.117 -4.053 -12.144 1.00 88.44 96 ALA A N 1
ATOM 723 C CA . ALA A 1 96 ? 0.694 -2.726 -12.339 1.00 88.44 96 ALA A CA 1
ATOM 724 C C . ALA A 1 96 ? 2.231 -2.763 -12.414 1.00 88.44 96 ALA A C 1
ATOM 726 O O . ALA A 1 96 ? 2.814 -2.093 -13.264 1.00 88.44 96 ALA A O 1
ATOM 727 N N . GLY A 1 97 ? 2.890 -3.573 -11.577 1.00 87.75 97 GLY A N 1
ATOM 728 C CA . GLY A 1 97 ? 4.343 -3.760 -11.616 1.00 87.75 97 GLY A CA 1
ATOM 729 C C . GLY A 1 97 ? 4.826 -4.404 -12.919 1.00 87.75 97 GLY A C 1
ATOM 730 O O . GLY A 1 97 ? 5.789 -3.930 -13.522 1.00 87.75 97 GLY A O 1
ATOM 731 N N . VAL A 1 98 ? 4.123 -5.437 -13.396 1.00 91.19 98 VAL A N 1
ATOM 732 C CA . VAL A 1 98 ? 4.405 -6.073 -14.695 1.00 91.19 98 VAL A CA 1
ATOM 733 C C . VAL A 1 98 ? 4.181 -5.088 -15.835 1.00 91.19 98 VAL A C 1
ATOM 735 O O . VAL A 1 98 ? 5.052 -4.940 -16.687 1.00 91.19 98 VAL A O 1
ATOM 738 N N . ALA A 1 99 ? 3.053 -4.373 -15.832 1.00 92.19 99 ALA A N 1
ATOM 739 C CA . ALA A 1 99 ? 2.776 -3.350 -16.830 1.00 92.19 99 ALA A CA 1
ATOM 740 C C . ALA A 1 99 ? 3.902 -2.309 -16.866 1.00 92.19 99 ALA A C 1
ATOM 742 O O . ALA A 1 99 ? 4.417 -2.033 -17.945 1.00 92.19 99 ALA A O 1
ATOM 743 N N . PHE A 1 100 ? 4.346 -1.819 -15.699 1.00 90.31 100 PHE A N 1
ATOM 744 C CA . PHE A 1 100 ? 5.458 -0.877 -15.579 1.00 90.31 100 PHE A CA 1
ATOM 745 C C . PHE A 1 100 ? 6.769 -1.421 -16.174 1.00 90.31 100 PHE A C 1
ATOM 747 O O . PHE A 1 100 ? 7.434 -0.732 -16.945 1.00 90.31 100 PHE A O 1
ATOM 754 N N . ALA A 1 101 ? 7.126 -2.671 -15.871 1.00 88.94 101 ALA A N 1
ATOM 755 C CA . ALA A 1 101 ? 8.343 -3.312 -16.375 1.00 88.94 101 ALA A CA 1
ATOM 756 C C . ALA A 1 101 ? 8.333 -3.563 -17.897 1.00 88.94 101 ALA A C 1
ATOM 758 O O . ALA A 1 101 ? 9.393 -3.682 -18.509 1.00 88.94 101 ALA A O 1
ATOM 759 N N . LEU A 1 102 ? 7.152 -3.632 -18.519 1.00 91.31 102 LEU A N 1
ATOM 760 C CA . LEU A 1 102 ? 6.999 -3.822 -19.963 1.00 91.31 102 LEU A CA 1
ATOM 761 C C . LEU A 1 102 ? 7.035 -2.502 -20.758 1.00 91.31 102 LEU A C 1
ATOM 763 O O . LEU A 1 102 ? 7.183 -2.556 -21.979 1.00 91.31 102 LEU A O 1
ATOM 767 N N . LEU A 1 103 ? 6.958 -1.324 -20.117 1.00 88.56 103 LEU A N 1
ATOM 768 C CA . LEU A 1 103 ? 7.010 -0.025 -20.819 1.00 88.56 103 LEU A CA 1
ATOM 769 C C . LEU A 1 103 ? 8.231 0.140 -21.746 1.00 88.56 103 LEU A C 1
ATOM 771 O O . LEU A 1 103 ? 8.044 0.619 -22.867 1.00 88.56 103 LEU A O 1
ATOM 775 N N . PRO A 1 104 ? 9.455 -0.280 -21.365 1.00 86.56 104 PRO A N 1
ATOM 776 C CA . PRO A 1 104 ? 10.613 -0.198 -22.254 1.00 86.56 104 PRO A CA 1
ATOM 777 C C . PRO A 1 104 ? 10.464 -1.017 -23.544 1.00 86.56 104 PRO A C 1
ATOM 779 O O . PRO A 1 104 ? 11.042 -0.652 -24.564 1.00 86.56 104 PRO A O 1
ATOM 782 N N . LEU A 1 105 ? 9.659 -2.089 -23.540 1.00 85.31 105 LEU A N 1
ATOM 783 C CA . LEU A 1 105 ? 9.357 -2.873 -24.748 1.00 85.31 105 LEU A CA 1
ATOM 784 C C . LEU A 1 105 ? 8.371 -2.150 -25.673 1.00 85.31 105 LEU A C 1
ATOM 786 O O . LEU A 1 105 ? 8.416 -2.335 -26.884 1.00 85.31 105 LEU A O 1
ATOM 790 N N . ALA A 1 106 ? 7.515 -1.295 -25.109 1.00 86.69 106 ALA A N 1
ATOM 791 C CA . ALA A 1 106 ? 6.635 -0.398 -25.856 1.00 86.69 106 ALA A CA 1
ATOM 792 C C . ALA A 1 106 ? 7.348 0.889 -26.331 1.00 86.69 106 ALA A C 1
ATOM 794 O O . ALA A 1 106 ? 6.708 1.775 -26.892 1.00 86.69 106 ALA A O 1
ATOM 795 N N . GLY A 1 107 ? 8.663 1.009 -26.101 1.00 83.75 107 GLY A N 1
ATOM 796 C CA . GLY A 1 107 ? 9.482 2.158 -26.500 1.00 83.75 107 GLY A CA 1
ATOM 797 C C . GLY A 1 107 ? 9.538 3.302 -25.481 1.00 83.75 107 GLY A C 1
ATOM 798 O O . GLY A 1 107 ? 10.179 4.319 -25.744 1.00 83.75 107 GLY A O 1
ATOM 799 N N . LEU A 1 108 ? 8.909 3.155 -24.309 1.00 83.12 108 LEU A N 1
ATOM 800 C CA . LEU A 1 108 ? 8.882 4.164 -23.245 1.00 83.12 108 LEU A CA 1
ATOM 801 C C . LEU A 1 108 ? 9.909 3.832 -22.150 1.00 83.12 108 LEU A C 1
ATOM 803 O O . LEU A 1 108 ? 9.572 3.332 -21.079 1.00 83.12 108 LEU A O 1
ATOM 807 N N . GLY A 1 109 ? 11.180 4.122 -22.431 1.00 86.06 109 GLY A N 1
ATOM 808 C CA . GLY A 1 109 ? 12.320 3.836 -21.553 1.00 86.06 109 GLY A CA 1
ATOM 809 C C . GLY A 1 109 ? 13.275 2.806 -22.156 1.00 86.06 109 GLY A C 1
ATOM 810 O O . GLY A 1 109 ? 13.020 2.249 -23.221 1.00 86.06 109 GLY A O 1
ATOM 811 N N . ARG A 1 110 ? 14.410 2.556 -21.494 1.00 86.31 110 ARG A N 1
ATOM 812 C CA . ARG A 1 110 ? 15.428 1.619 -21.990 1.00 86.31 110 ARG A CA 1
ATOM 813 C C . ARG A 1 110 ? 16.184 0.949 -20.848 1.00 86.31 110 ARG A C 1
ATOM 815 O O . ARG A 1 110 ? 16.637 1.622 -19.923 1.00 86.31 110 ARG A O 1
ATOM 822 N N . TYR A 1 111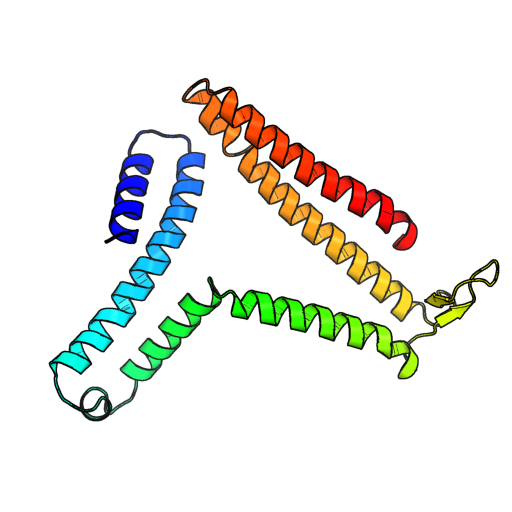 ? 16.374 -0.363 -20.955 1.00 88.69 111 TYR A N 1
ATOM 823 C CA . TYR A 1 111 ? 17.338 -1.098 -20.139 1.00 88.69 111 TYR A CA 1
ATOM 824 C C . TYR A 1 111 ? 18.719 -1.047 -20.800 1.00 88.69 111 TYR A C 1
ATOM 826 O O . TYR A 1 111 ? 18.839 -1.214 -22.015 1.00 88.69 111 TYR A O 1
ATO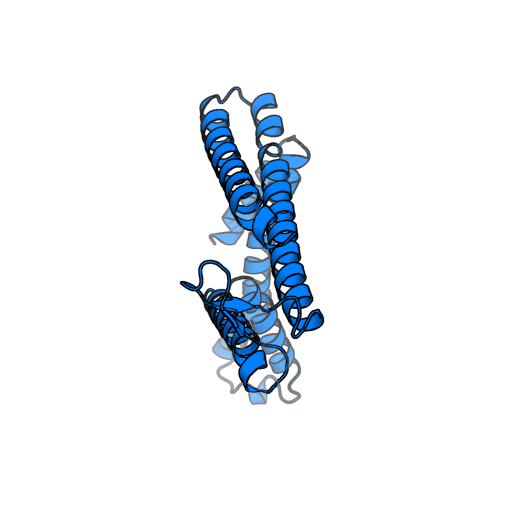M 834 N N . ALA A 1 112 ? 19.757 -0.788 -20.011 1.00 89.12 112 ALA A N 1
ATOM 835 C CA . ALA A 1 112 ? 21.139 -0.743 -20.470 1.00 89.12 112 ALA A CA 1
ATOM 836 C C . ALA A 1 112 ? 22.040 -1.577 -19.558 1.00 89.12 112 ALA A C 1
ATOM 838 O O . ALA A 1 112 ? 21.747 -1.773 -18.376 1.00 89.12 112 ALA A O 1
ATOM 839 N N . LEU A 1 113 ? 23.139 -2.060 -20.133 1.00 90.12 113 LEU A N 1
ATOM 840 C CA . LEU A 1 113 ? 24.183 -2.760 -19.402 1.00 90.12 113 LEU A CA 1
ATOM 841 C C . LEU A 1 113 ? 24.889 -1.771 -18.467 1.00 90.12 113 LEU A C 1
ATOM 843 O O . LEU A 1 113 ? 25.341 -0.716 -18.912 1.00 90.12 113 LEU A O 1
ATOM 847 N N . GLN A 1 114 ? 24.966 -2.109 -17.186 1.00 87.81 114 GLN A N 1
ATOM 848 C CA . GLN A 1 114 ? 25.621 -1.299 -16.166 1.00 87.81 114 GLN A CA 1
ATOM 849 C C . GLN A 1 114 ? 27.023 -1.836 -15.882 1.00 87.81 114 GLN A C 1
ATOM 851 O O . GLN A 1 114 ? 27.271 -3.040 -15.980 1.00 87.81 114 GLN A O 1
ATOM 856 N N . TRP A 1 115 ? 27.956 -0.952 -15.523 1.00 86.56 115 TRP A N 1
ATOM 857 C CA . TRP A 1 115 ? 29.327 -1.345 -15.178 1.00 86.56 115 TRP A CA 1
ATOM 858 C C . TRP A 1 115 ? 29.327 -2.272 -13.942 1.00 86.56 115 TRP A C 1
ATOM 860 O O . TRP A 1 115 ? 28.553 -2.024 -13.012 1.00 86.56 115 TRP A O 1
ATOM 870 N N . PRO A 1 116 ? 30.130 -3.357 -13.894 1.00 92.00 116 PRO A N 1
ATOM 871 C CA . PRO A 1 116 ? 31.230 -3.763 -14.788 1.00 92.00 116 PRO A CA 1
ATOM 872 C C . PRO A 1 116 ? 30.823 -4.579 -16.029 1.00 92.00 116 PRO A C 1
ATOM 874 O O . PRO A 1 116 ? 31.657 -5.254 -16.621 1.00 92.00 116 PRO A O 1
ATOM 877 N N . GLY A 1 117 ? 29.559 -4.536 -16.446 1.00 90.62 117 GLY A N 1
ATOM 878 C CA . GLY A 1 117 ? 29.070 -5.259 -17.622 1.00 90.62 117 GLY A CA 1
ATOM 879 C C . GLY A 1 117 ? 28.402 -6.596 -17.300 1.00 90.62 117 GLY A C 1
ATOM 880 O O . GLY A 1 117 ? 28.188 -7.405 -18.194 1.00 90.62 117 GLY A O 1
ATOM 881 N N . THR A 1 118 ? 28.084 -6.848 -16.030 1.00 92.88 118 THR A N 1
ATOM 882 C CA . THR A 1 118 ? 27.526 -8.126 -15.555 1.00 92.88 118 THR A CA 1
ATOM 883 C C . THR A 1 118 ? 26.021 -8.086 -15.302 1.00 92.88 118 THR A C 1
ATOM 885 O O . THR A 1 118 ? 25.423 -9.121 -15.020 1.00 92.88 118 THR A O 1
ATOM 888 N N . TRP A 1 119 ? 25.393 -6.912 -15.388 1.00 90.94 119 TRP A N 1
ATOM 889 C CA . TRP A 1 119 ? 23.981 -6.728 -15.064 1.00 90.94 119 TRP A CA 1
ATOM 890 C C . TRP A 1 119 ? 23.355 -5.613 -15.90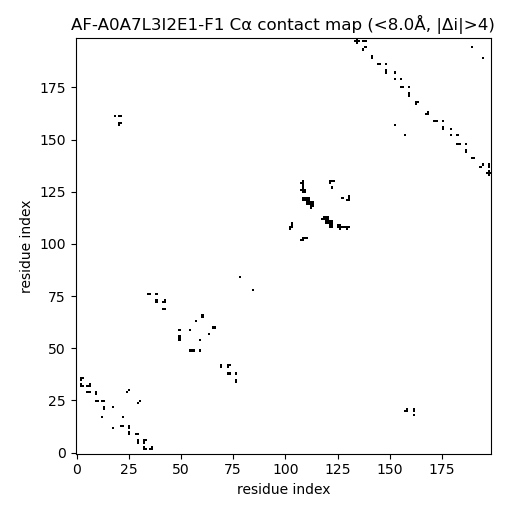4 1.00 90.94 119 TRP A C 1
ATOM 892 O O . TRP A 1 119 ? 24.021 -4.655 -16.299 1.00 90.94 119 TRP A O 1
ATOM 902 N N . CYS A 1 120 ? 22.058 -5.746 -16.182 1.00 90.50 120 CYS A N 1
ATOM 903 C CA . CYS A 1 120 ? 21.271 -4.754 -16.907 1.00 90.50 120 CYS A CA 1
ATOM 904 C C . CYS A 1 120 ? 20.293 -4.078 -15.953 1.00 90.50 120 CYS A C 1
ATOM 906 O O . CYS A 1 120 ? 19.614 -4.745 -15.174 1.00 90.50 120 CYS A O 1
ATOM 908 N N . PHE A 1 121 ? 20.182 -2.758 -16.051 1.00 88.88 121 PHE A N 1
ATOM 909 C CA . PHE A 1 121 ? 19.216 -1.994 -15.273 1.00 88.88 121 PHE A CA 1
ATOM 910 C C . PHE A 1 121 ? 18.674 -0.819 -16.077 1.00 88.88 121 PHE A C 1
ATOM 912 O O . PHE A 1 121 ? 19.047 -0.605 -17.233 1.00 88.88 121 PHE A O 1
ATOM 919 N N . ILE A 1 122 ? 17.745 -0.077 -15.483 1.00 88.69 122 ILE A N 1
ATOM 920 C CA . ILE A 1 122 ? 17.144 1.102 -16.100 1.00 88.69 122 ILE A CA 1
ATOM 921 C C . ILE A 1 122 ? 18.255 2.096 -16.471 1.00 88.69 122 ILE A C 1
ATOM 923 O O . ILE A 1 122 ? 19.127 2.406 -15.659 1.00 88.69 122 ILE A O 1
ATOM 927 N N . SER A 1 123 ? 18.242 2.581 -17.714 1.00 83.81 123 SER A N 1
ATOM 928 C CA . SER A 1 123 ? 19.199 3.578 -18.189 1.00 83.81 123 SER A CA 1
ATOM 929 C C . SER A 1 123 ? 18.750 4.982 -17.787 1.00 83.81 123 SER A C 1
ATOM 931 O O . SER A 1 123 ? 17.755 5.485 -18.307 1.00 83.81 123 SER A O 1
ATOM 933 N N . ALA A 1 124 ? 19.516 5.648 -16.919 1.00 75.94 124 ALA A N 1
ATOM 934 C CA . ALA A 1 124 ? 19.274 7.052 -16.577 1.00 75.94 124 ALA A CA 1
ATOM 935 C C . ALA A 1 124 ? 19.473 7.995 -17.786 1.00 75.94 124 ALA A C 1
ATOM 937 O O . ALA A 1 124 ? 18.783 9.005 -17.904 1.00 75.94 124 ALA A O 1
ATOM 938 N N . ALA A 1 125 ? 20.368 7.637 -18.715 1.00 70.12 125 ALA A N 1
ATOM 939 C CA . ALA A 1 125 ? 20.692 8.435 -19.900 1.00 70.12 125 ALA A CA 1
ATOM 940 C C . ALA A 1 125 ? 19.706 8.245 -21.072 1.00 70.12 125 ALA A C 1
ATOM 942 O O . ALA A 1 125 ? 19.545 9.146 -21.888 1.00 70.12 125 ALA A O 1
ATOM 943 N N . GLY A 1 126 ? 19.046 7.083 -21.172 1.00 59.19 126 GLY A N 1
ATOM 944 C CA . GLY A 1 126 ? 18.174 6.719 -22.300 1.00 59.19 126 GLY A CA 1
ATOM 945 C C . GLY A 1 126 ? 16.670 6.900 -22.065 1.00 59.19 126 GLY A C 1
ATOM 946 O O . GLY A 1 126 ? 15.880 6.434 -22.881 1.00 59.19 126 GLY A O 1
ATOM 947 N N . GLY A 1 127 ? 16.262 7.510 -20.948 1.00 64.88 127 GLY A N 1
ATOM 948 C CA . GLY A 1 127 ? 14.851 7.647 -20.575 1.00 64.88 127 GLY A CA 1
ATOM 949 C C . GLY A 1 127 ? 14.664 8.146 -19.145 1.00 64.88 127 GLY A C 1
ATOM 950 O O . GLY A 1 127 ? 14.105 7.431 -18.312 1.00 64.88 127 GLY A O 1
ATOM 951 N N . SER A 1 128 ? 15.123 9.370 -18.865 1.00 72.44 128 SER A N 1
ATOM 952 C CA . SER A 1 128 ? 15.091 9.982 -17.526 1.00 72.44 128 SER A CA 1
ATOM 953 C C . SER A 1 128 ? 13.702 9.964 -16.882 1.00 72.44 128 SER A C 1
ATOM 955 O O . SER A 1 128 ? 13.603 9.750 -15.681 1.00 72.44 128 SER A O 1
ATOM 957 N N . ALA A 1 129 ? 12.624 10.093 -17.664 1.00 84.12 129 ALA A N 1
ATOM 958 C CA . ALA A 1 129 ? 11.251 10.024 -17.162 1.00 84.12 129 ALA A CA 1
ATOM 959 C C . ALA A 1 129 ? 10.866 8.634 -16.617 1.00 84.12 129 ALA A C 1
ATOM 961 O O . ALA A 1 129 ? 10.193 8.548 -15.595 1.00 84.12 129 ALA A O 1
ATOM 962 N N . PHE A 1 130 ? 11.311 7.545 -17.255 1.00 86.88 130 PHE A N 1
ATOM 963 C CA . PHE A 1 130 ? 11.037 6.179 -16.791 1.00 86.88 130 PHE A CA 1
ATOM 964 C C . PHE A 1 130 ? 11.847 5.848 -15.530 1.00 86.88 130 PHE A C 1
ATOM 966 O O . PHE A 1 130 ? 11.304 5.313 -14.563 1.00 86.88 130 PHE A O 1
ATOM 973 N N . ALA A 1 131 ? 13.124 6.246 -15.503 1.00 87.94 131 ALA A N 1
ATOM 974 C CA . ALA A 1 131 ? 13.966 6.139 -14.312 1.00 87.94 131 ALA A CA 1
ATOM 975 C C . ALA A 1 131 ? 13.415 6.977 -13.142 1.00 87.94 131 ALA A C 1
ATOM 977 O O . ALA A 1 131 ? 13.307 6.477 -12.024 1.00 87.94 131 ALA A O 1
ATOM 978 N N . ALA A 1 132 ? 12.987 8.216 -13.407 1.00 88.50 132 ALA A N 1
ATOM 979 C CA . ALA A 1 132 ? 12.367 9.089 -12.413 1.00 88.50 132 ALA A CA 1
ATOM 980 C C . ALA A 1 132 ? 11.025 8.538 -11.914 1.00 88.50 132 ALA A C 1
ATOM 982 O O . ALA A 1 132 ? 10.745 8.623 -10.724 1.00 88.50 132 ALA A O 1
ATOM 983 N N . ALA A 1 133 ? 10.210 7.932 -12.784 1.00 90.50 133 ALA A N 1
ATOM 984 C CA . ALA A 1 133 ? 8.967 7.280 -12.379 1.00 90.50 133 ALA A CA 1
ATOM 985 C C . ALA A 1 133 ? 9.230 6.079 -11.457 1.00 90.50 133 ALA A C 1
ATOM 987 O O . ALA A 1 133 ? 8.556 5.939 -10.439 1.00 90.50 133 ALA A O 1
ATOM 988 N N . PHE A 1 134 ? 10.236 5.251 -11.764 1.00 91.19 134 PHE A N 1
ATOM 989 C CA . PHE A 1 134 ? 10.656 4.150 -10.892 1.00 91.19 134 PHE A CA 1
ATOM 990 C C . PHE A 1 134 ? 11.110 4.666 -9.517 1.00 91.19 134 PHE A C 1
ATOM 992 O O . PHE A 1 134 ? 10.635 4.181 -8.488 1.00 91.19 134 PHE A O 1
ATOM 999 N N . ALA A 1 135 ? 11.958 5.700 -9.502 1.00 91.94 135 ALA A N 1
ATOM 1000 C CA . ALA A 1 135 ? 12.419 6.345 -8.277 1.00 91.94 135 ALA A CA 1
ATOM 1001 C C . ALA A 1 135 ? 11.254 6.934 -7.459 1.00 91.94 135 ALA A C 1
ATOM 1003 O O . ALA A 1 135 ? 11.132 6.670 -6.263 1.00 91.94 135 ALA A O 1
ATOM 1004 N N . ALA A 1 136 ? 10.347 7.669 -8.109 1.00 91.25 136 ALA A N 1
ATOM 1005 C CA . ALA A 1 136 ? 9.197 8.303 -7.471 1.00 91.25 136 ALA A CA 1
ATOM 1006 C C . ALA A 1 136 ? 8.213 7.284 -6.880 1.00 91.25 136 ALA A C 1
ATOM 1008 O O . ALA A 1 136 ? 7.745 7.472 -5.759 1.00 91.25 136 ALA A O 1
ATOM 1009 N N . LEU A 1 137 ? 7.920 6.191 -7.593 1.00 90.56 137 LEU A N 1
ATOM 1010 C CA . LEU A 1 137 ? 7.060 5.116 -7.089 1.00 90.56 137 LEU A CA 1
ATOM 1011 C C . LEU A 1 137 ? 7.693 4.407 -5.883 1.00 90.56 137 LEU A C 1
ATOM 1013 O O . LEU A 1 137 ? 7.002 4.140 -4.897 1.00 90.56 137 LEU A O 1
ATOM 1017 N N . GLY A 1 138 ? 9.004 4.149 -5.928 1.00 88.56 138 GLY A N 1
ATOM 1018 C CA . GLY A 1 138 ? 9.747 3.580 -4.803 1.00 88.56 138 GLY A CA 1
ATOM 1019 C C . GLY A 1 138 ? 9.742 4.495 -3.576 1.00 88.56 138 GLY A C 1
ATOM 1020 O O . GLY A 1 138 ? 9.412 4.052 -2.476 1.00 88.56 138 GLY A O 1
ATOM 1021 N N . LEU A 1 139 ? 10.019 5.789 -3.764 1.00 90.50 139 LEU A N 1
ATOM 1022 C CA . LEU A 1 139 ? 9.981 6.790 -2.694 1.00 90.50 139 LEU A CA 1
ATOM 1023 C C . LEU A 1 139 ? 8.575 6.945 -2.109 1.00 90.50 139 LEU A C 1
ATOM 1025 O O . LEU A 1 139 ? 8.421 6.963 -0.889 1.00 90.50 139 LEU A O 1
ATOM 1029 N N . LEU A 1 140 ? 7.539 6.990 -2.951 1.00 86.44 140 LEU A N 1
ATOM 1030 C CA . LEU A 1 140 ? 6.147 7.045 -2.503 1.00 86.44 140 LEU A CA 1
ATOM 1031 C C . LEU A 1 140 ? 5.794 5.825 -1.643 1.00 86.44 140 LEU A C 1
ATOM 1033 O O . LEU A 1 140 ? 5.187 5.980 -0.586 1.00 86.44 140 LEU A O 1
ATOM 1037 N N . SER A 1 141 ? 6.215 4.626 -2.052 1.00 84.00 141 SER A N 1
ATOM 1038 C CA . SER A 1 141 ? 6.013 3.393 -1.282 1.00 84.00 141 SER A CA 1
ATOM 1039 C C . SER A 1 141 ? 6.703 3.44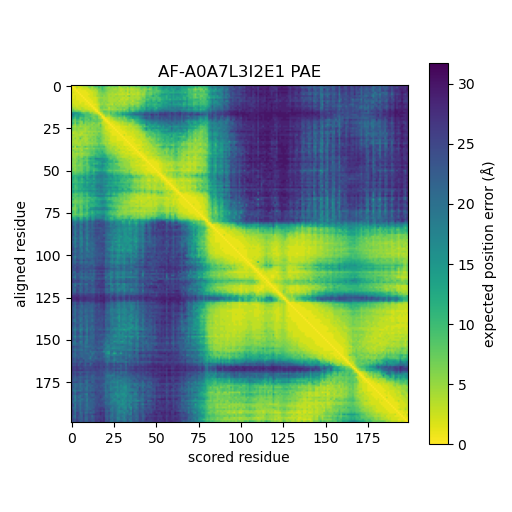3 0.087 1.00 84.00 141 SER A C 1
ATOM 1041 O O . SER A 1 141 ? 6.090 3.107 1.105 1.00 84.00 141 SER A O 1
ATOM 1043 N N . LEU A 1 142 ? 7.948 3.933 0.144 1.00 83.00 142 LEU A N 1
ATOM 1044 C CA . LEU A 1 142 ? 8.678 4.125 1.402 1.00 83.00 142 LEU A CA 1
ATOM 1045 C C . LEU A 1 142 ? 7.987 5.147 2.313 1.00 83.00 142 LEU A C 1
ATOM 1047 O O . LEU A 1 142 ? 7.837 4.889 3.507 1.00 83.00 142 LEU A O 1
ATOM 1051 N N . VAL A 1 143 ? 7.513 6.269 1.763 1.00 81.69 143 VAL A N 1
ATOM 1052 C CA . VAL A 1 143 ? 6.786 7.304 2.515 1.00 81.69 143 VAL A CA 1
ATOM 1053 C C . VAL A 1 143 ? 5.468 6.765 3.061 1.00 81.69 143 VAL A C 1
ATOM 1055 O O . VAL A 1 143 ? 5.190 6.941 4.245 1.00 81.69 143 VAL A O 1
ATOM 1058 N N . VAL A 1 144 ? 4.671 6.075 2.240 1.00 75.88 144 VAL A N 1
ATOM 1059 C CA . VAL A 1 144 ? 3.401 5.471 2.672 1.00 75.88 144 VAL A CA 1
ATOM 1060 C C . VAL A 1 144 ? 3.651 4.430 3.762 1.00 75.88 144 VAL A C 1
ATOM 1062 O O . VAL A 1 144 ? 3.003 4.471 4.806 1.00 75.88 144 VAL A O 1
ATOM 1065 N N . THR A 1 145 ? 4.637 3.551 3.575 1.00 76.88 145 THR A N 1
ATOM 1066 C CA . THR A 1 145 ? 5.012 2.536 4.573 1.00 76.88 145 THR A CA 1
ATOM 1067 C C . THR A 1 145 ? 5.467 3.183 5.881 1.00 76.88 145 THR A C 1
ATOM 1069 O O . THR A 1 145 ? 5.006 2.798 6.956 1.00 76.88 145 THR A O 1
ATOM 1072 N N . GLY A 1 146 ? 6.324 4.204 5.804 1.00 75.25 146 GLY A N 1
ATOM 1073 C CA . GLY A 1 146 ? 6.789 4.967 6.960 1.00 75.25 146 GLY A CA 1
ATOM 1074 C C . GLY A 1 146 ? 5.651 5.679 7.689 1.00 75.25 146 GLY A C 1
ATOM 1075 O O . GLY A 1 146 ? 5.555 5.577 8.908 1.00 75.25 146 GLY A O 1
ATOM 1076 N N . ALA A 1 147 ? 4.741 6.332 6.964 1.00 73.56 147 ALA A N 1
ATOM 1077 C CA . ALA A 1 147 ? 3.582 7.014 7.536 1.00 73.56 147 ALA A CA 1
ATOM 1078 C C . ALA A 1 147 ? 2.611 6.033 8.213 1.00 73.56 147 ALA A C 1
ATOM 1080 O O . ALA A 1 147 ? 2.167 6.281 9.335 1.00 73.56 147 ALA A O 1
ATOM 1081 N N . CYS A 1 148 ? 2.318 4.891 7.582 1.00 67.25 148 CYS A N 1
ATOM 1082 C CA . CYS A 1 148 ? 1.480 3.840 8.164 1.00 67.25 148 CYS A CA 1
ATOM 1083 C C . CYS A 1 148 ? 2.115 3.230 9.423 1.00 67.25 148 CYS A C 1
ATOM 1085 O O . CYS A 1 148 ? 1.437 3.043 10.440 1.00 67.25 148 CYS A O 1
ATOM 1087 N N . ASN A 1 149 ? 3.420 2.956 9.389 1.00 71.75 149 ASN A N 1
ATOM 1088 C CA . ASN A 1 149 ? 4.152 2.424 10.535 1.00 71.75 149 ASN A CA 1
ATOM 1089 C C . ASN A 1 149 ? 4.252 3.454 11.664 1.00 71.75 149 ASN A C 1
ATOM 1091 O O . ASN A 1 149 ? 4.040 3.096 12.820 1.00 71.75 149 ASN A O 1
ATOM 1095 N N . LEU A 1 150 ? 4.476 4.733 11.351 1.00 71.31 150 LEU A N 1
ATOM 1096 C CA . LEU A 1 150 ? 4.469 5.819 12.329 1.00 71.31 150 LEU A CA 1
ATOM 1097 C C . LEU A 1 150 ? 3.092 5.973 12.972 1.00 71.31 150 LEU A C 1
ATOM 1099 O O . LEU A 1 150 ? 3.008 6.001 14.194 1.00 71.31 150 LEU A O 1
ATOM 1103 N N . ALA A 1 151 ? 2.010 5.975 12.191 1.00 66.56 151 ALA A N 1
ATOM 1104 C CA . ALA A 1 151 ? 0.650 6.004 12.728 1.00 66.56 151 ALA A CA 1
ATOM 1105 C C . ALA A 1 151 ? 0.377 4.801 13.651 1.00 66.56 151 ALA A C 1
ATOM 1107 O O . ALA A 1 151 ? -0.266 4.941 14.695 1.00 66.56 151 ALA A O 1
ATOM 1108 N N . THR A 1 152 ? 0.917 3.625 13.315 1.00 65.62 152 THR A N 1
ATOM 1109 C CA . THR A 1 152 ? 0.817 2.411 14.139 1.00 65.62 152 THR A CA 1
ATOM 1110 C C . THR A 1 152 ? 1.624 2.533 15.433 1.00 65.62 152 THR A C 1
ATOM 1112 O O . THR A 1 152 ? 1.103 2.228 16.508 1.00 65.62 152 THR A O 1
ATOM 1115 N N . ILE A 1 153 ? 2.864 3.027 15.365 1.00 61.94 153 ILE A N 1
ATOM 1116 C CA . ILE A 1 153 ? 3.734 3.282 16.522 1.00 61.94 153 ILE A CA 1
ATOM 1117 C C . ILE A 1 153 ? 3.110 4.338 17.424 1.00 61.94 153 ILE A C 1
ATOM 1119 O O . ILE A 1 153 ? 3.013 4.124 18.632 1.00 61.94 153 ILE A O 1
ATOM 1123 N N . GLU A 1 154 ? 2.642 5.450 16.857 1.00 64.12 154 GLU A N 1
ATOM 1124 C CA . GLU A 1 154 ? 1.936 6.487 17.588 1.00 64.12 154 GLU A CA 1
ATOM 1125 C C . GLU A 1 154 ? 0.764 5.861 18.311 1.00 64.12 154 GLU A C 1
ATOM 1127 O O . GLU A 1 154 ? 0.760 5.927 19.536 1.00 64.12 154 GLU A O 1
ATOM 1132 N N . ALA A 1 155 ? -0.135 5.163 17.602 1.00 63.62 155 ALA A N 1
ATOM 1133 C CA . ALA A 1 155 ? -1.290 4.459 18.156 1.00 63.62 155 ALA A CA 1
ATOM 1134 C C . ALA A 1 155 ? -0.924 3.413 19.226 1.00 63.62 155 ALA A C 1
ATOM 1136 O O . ALA A 1 155 ? -1.704 3.215 20.169 1.00 63.62 155 ALA A O 1
ATOM 1137 N N . LEU A 1 156 ? 0.255 2.794 19.152 1.00 57.50 156 LEU A N 1
ATOM 1138 C CA . LEU A 1 156 ? 0.771 1.830 20.126 1.00 57.50 156 LEU A CA 1
ATOM 1139 C C . LEU A 1 156 ? 1.350 2.512 21.379 1.00 57.50 156 LEU A C 1
ATOM 1141 O O . LEU A 1 156 ? 0.972 2.153 22.496 1.00 57.50 156 LEU A O 1
ATOM 1145 N N . VAL A 1 157 ? 2.167 3.560 21.223 1.00 62.59 157 VAL A N 1
ATOM 1146 C CA . VAL A 1 157 ? 2.782 4.366 22.302 1.00 62.59 157 VAL A CA 1
ATOM 1147 C C . VAL A 1 157 ? 1.742 5.182 23.062 1.00 62.59 157 VAL A C 1
ATOM 1149 O O . VAL A 1 157 ? 1.672 5.114 24.292 1.00 62.59 157 VAL A O 1
ATOM 1152 N N . SER A 1 158 ? 0.869 5.894 22.342 1.00 61.50 158 SER A N 1
ATOM 1153 C CA . SER A 1 158 ? -0.475 5.349 22.238 1.00 61.50 158 SER A CA 1
ATOM 1154 C C . SER A 1 158 ? -1.028 4.654 23.499 1.00 61.50 158 SER A C 1
ATOM 1156 O O . SER A 1 158 ? -1.109 5.136 24.642 1.00 61.50 158 SER A O 1
ATOM 1158 N N . ARG A 1 159 ? -1.515 3.461 23.236 1.00 59.41 159 ARG A N 1
ATOM 1159 C CA . ARG A 1 159 ? -2.184 2.592 24.187 1.00 59.41 159 ARG A CA 1
ATOM 1160 C C . ARG A 1 159 ? -1.309 2.248 25.396 1.00 59.41 159 ARG A C 1
ATOM 1162 O O . ARG A 1 159 ? -1.860 2.105 26.484 1.00 59.41 159 ARG A O 1
ATOM 1169 N N . CYS A 1 160 ? 0.015 2.209 25.250 1.00 57.41 160 CYS A N 1
ATOM 1170 C CA . CYS A 1 160 ? 0.951 1.897 26.333 1.00 57.41 160 CYS A CA 1
ATOM 1171 C C . CYS A 1 160 ? 0.952 2.949 27.441 1.00 57.41 160 CYS A C 1
ATOM 1173 O O . CYS A 1 160 ? 0.729 2.608 28.602 1.00 57.41 160 CYS A O 1
ATOM 1175 N N . ARG A 1 161 ? 1.093 4.237 27.095 1.00 62.62 161 ARG A N 1
ATOM 1176 C CA . ARG A 1 161 ? 1.060 5.332 28.084 1.00 62.62 161 ARG A CA 1
ATOM 1177 C C . ARG A 1 161 ? -0.278 5.389 28.828 1.00 62.62 161 ARG A C 1
ATOM 1179 O O . ARG A 1 161 ? -0.316 5.611 30.032 1.00 62.62 161 ARG A O 1
ATOM 1186 N N . ALA A 1 162 ? -1.382 5.116 28.129 1.00 61.25 162 ALA A N 1
ATOM 1187 C CA . ALA A 1 162 ? -2.719 5.077 28.726 1.00 61.25 162 ALA A CA 1
ATOM 1188 C C . ALA A 1 162 ? -2.963 3.874 29.655 1.00 61.25 162 ALA A C 1
ATOM 1190 O O . ALA A 1 162 ? -3.882 3.921 30.474 1.00 61.25 162 ALA A O 1
ATOM 1191 N N . LYS A 1 163 ? -2.190 2.791 29.508 1.00 55.78 163 LYS A N 1
ATOM 1192 C CA . LYS A 1 163 ? -2.323 1.562 30.298 1.00 55.78 163 LYS A CA 1
ATOM 1193 C C . LYS A 1 163 ? -1.355 1.534 31.483 1.00 55.78 163 LYS A C 1
ATOM 1195 O O . LYS A 1 163 ? -1.790 1.173 32.570 1.00 55.78 163 LYS A O 1
ATOM 1200 N N . ALA A 1 164 ? -0.126 2.027 31.306 1.00 58.69 164 ALA A N 1
ATOM 1201 C CA . ALA A 1 164 ? 0.859 2.208 32.376 1.00 58.69 164 ALA A CA 1
ATOM 1202 C C . ALA A 1 164 ? 0.351 3.130 33.500 1.00 58.69 164 ALA A C 1
ATOM 1204 O O . ALA A 1 164 ? 0.567 2.846 34.670 1.00 58.69 164 ALA A O 1
ATOM 1205 N N . ALA A 1 165 ? -0.404 4.178 33.151 1.00 58.88 165 ALA A N 1
ATOM 1206 C CA . ALA A 1 165 ? -1.040 5.068 34.123 1.00 58.88 165 ALA A CA 1
ATOM 1207 C C . ALA A 1 165 ? -2.242 4.443 34.865 1.00 58.88 165 ALA A C 1
ATOM 1209 O O . ALA A 1 165 ? -2.712 5.011 35.843 1.00 58.88 165 ALA A O 1
ATOM 1210 N N . ALA A 1 166 ? -2.783 3.315 34.384 1.00 57.72 166 ALA A N 1
ATOM 1211 C CA . ALA A 1 166 ? -3.993 2.703 34.933 1.00 57.72 166 ALA A CA 1
ATOM 1212 C C . ALA A 1 166 ? -3.712 1.450 35.775 1.00 57.72 166 ALA A C 1
ATOM 1214 O O . ALA A 1 166 ? -4.404 1.266 36.765 1.00 57.72 166 ALA A O 1
ATOM 1215 N N . HIS A 1 167 ? -2.758 0.595 35.389 1.00 53.47 167 HIS A N 1
ATOM 1216 C CA . HIS A 1 167 ? -2.307 -0.605 36.116 1.00 53.47 167 HIS A CA 1
ATOM 1217 C C . HIS A 1 167 ? -0.856 -0.895 35.688 1.00 53.47 167 HIS A C 1
ATOM 1219 O O . HIS A 1 167 ? -0.583 -0.957 34.488 1.00 53.47 167 HIS A O 1
ATOM 1225 N N . GLY A 1 168 ? 0.063 -1.093 36.638 1.00 54.84 168 GLY A N 1
ATOM 1226 C CA . GLY A 1 168 ? 1.493 -1.346 36.398 1.00 54.84 168 GLY A CA 1
ATOM 1227 C C . GLY A 1 168 ? 1.797 -2.698 35.733 1.00 54.84 168 GLY A C 1
ATOM 1228 O O . GLY A 1 168 ? 2.429 -3.559 36.331 1.00 54.84 168 GLY A O 1
ATOM 1229 N N . SER A 1 169 ? 1.342 -2.918 34.495 1.00 55.25 169 SER A N 1
ATOM 1230 C CA . SER A 1 169 ? 1.525 -4.184 33.776 1.00 55.25 169 SER A CA 1
ATOM 1231 C C . SER A 1 169 ? 2.792 -4.165 32.908 1.00 55.25 169 SER A C 1
ATOM 1233 O O . SER A 1 169 ? 2.736 -3.825 31.722 1.00 55.25 169 SER A O 1
ATOM 1235 N N . ALA A 1 170 ? 3.929 -4.573 33.477 1.00 60.50 170 ALA A N 1
ATOM 1236 C CA . ALA A 1 170 ? 5.215 -4.690 32.774 1.00 60.50 170 ALA A CA 1
ATOM 1237 C C . ALA A 1 170 ? 5.167 -5.625 31.540 1.00 60.50 170 ALA A C 1
ATOM 1239 O O . ALA A 1 170 ? 5.878 -5.411 30.559 1.00 60.50 170 ALA A O 1
ATOM 1240 N N . GLN A 1 171 ? 4.280 -6.627 31.546 1.00 59.31 171 GLN A N 1
ATOM 1241 C CA . GLN A 1 171 ? 4.104 -7.589 30.449 1.00 59.31 171 GLN A CA 1
ATOM 1242 C C . GLN A 1 171 ? 3.558 -6.952 29.156 1.00 59.31 171 GLN A C 1
ATOM 1244 O O . GLN A 1 171 ? 3.984 -7.315 28.065 1.00 59.31 171 GLN A O 1
ATOM 1249 N N . TR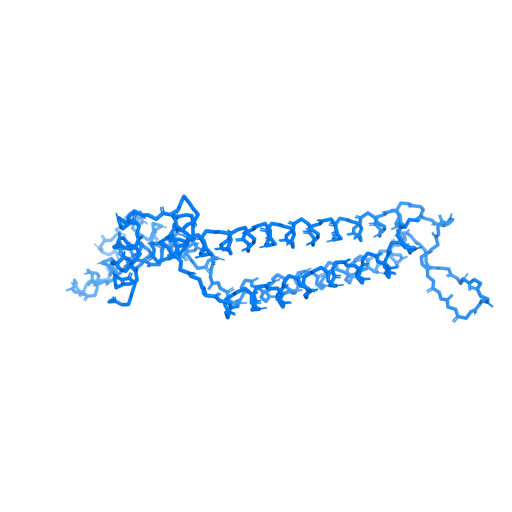P A 1 172 ? 2.667 -5.959 29.263 1.00 54.59 172 TRP A N 1
ATOM 1250 C CA . TRP A 1 172 ? 2.134 -5.236 28.097 1.00 54.59 172 TRP A CA 1
ATOM 1251 C C . TRP A 1 172 ? 3.134 -4.244 27.508 1.00 54.59 172 TRP A C 1
ATOM 1253 O O . TRP A 1 172 ? 3.097 -3.988 26.308 1.00 54.59 172 TRP A O 1
ATOM 1263 N N . GLY A 1 173 ? 4.024 -3.706 28.347 1.00 62.75 173 GLY A N 1
ATOM 1264 C CA . GLY A 1 173 ? 5.166 -2.924 27.885 1.00 62.75 173 GLY A CA 1
ATOM 1265 C C . GLY A 1 173 ? 6.070 -3.771 26.997 1.00 62.75 173 GLY A C 1
ATOM 1266 O O . GLY A 1 173 ? 6.365 -3.355 25.890 1.00 62.75 173 GLY A O 1
ATOM 1267 N N . ARG A 1 174 ? 6.410 -4.993 27.429 1.00 68.38 174 ARG A N 1
ATOM 1268 C CA . ARG A 1 174 ? 7.290 -5.909 26.684 1.00 68.38 174 ARG A CA 1
ATOM 1269 C C . ARG A 1 174 ? 6.778 -6.220 25.270 1.00 68.38 174 ARG A C 1
ATOM 1271 O O . ARG A 1 174 ? 7.504 -5.987 24.313 1.00 68.38 174 ARG A O 1
ATOM 1278 N N . ILE A 1 175 ? 5.506 -6.611 25.141 1.00 62.56 175 ILE A N 1
ATOM 1279 C CA . ILE A 1 175 ? 4.867 -6.909 23.842 1.00 62.56 175 ILE A CA 1
ATOM 1280 C C . ILE A 1 175 ? 4.848 -5.669 22.933 1.00 62.56 175 ILE A C 1
ATOM 1282 O O . ILE A 1 175 ? 5.105 -5.754 21.736 1.00 62.56 175 ILE A O 1
ATOM 1286 N N . ALA A 1 176 ? 4.569 -4.487 23.489 1.00 64.44 176 ALA A N 1
ATOM 1287 C CA . ALA A 1 176 ? 4.561 -3.259 22.705 1.00 64.44 176 ALA A CA 1
ATOM 1288 C C . ALA A 1 176 ? 5.964 -2.819 22.268 1.00 64.44 176 ALA A C 1
ATOM 1290 O O . ALA A 1 176 ? 6.117 -2.314 21.159 1.00 64.44 176 ALA A O 1
ATOM 1291 N N . THR A 1 177 ? 6.982 -3.014 23.109 1.00 72.06 177 THR A N 1
ATOM 1292 C CA . THR A 1 177 ? 8.375 -2.747 22.743 1.00 72.06 177 THR A CA 1
ATOM 1293 C C . THR A 1 177 ? 8.837 -3.705 21.646 1.00 72.06 177 THR A C 1
ATOM 1295 O O . THR A 1 177 ? 9.479 -3.259 20.704 1.00 72.06 177 THR A O 1
ATOM 1298 N N . GLU A 1 178 ? 8.453 -4.985 21.706 1.00 73.62 178 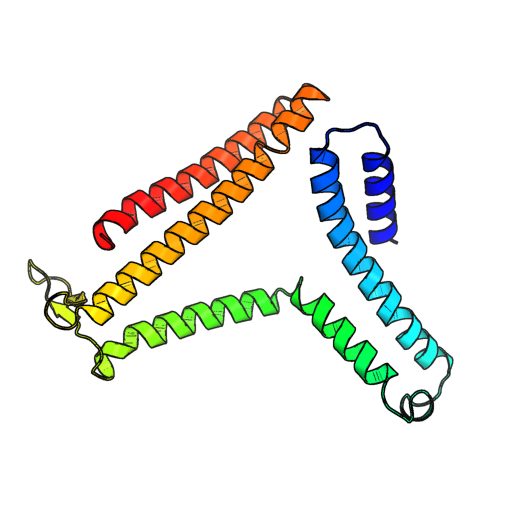GLU A N 1
ATOM 1299 C CA . GLU A 1 178 ? 8.732 -5.974 20.654 1.00 73.62 178 GLU A CA 1
ATOM 1300 C C . GLU A 1 178 ? 8.124 -5.554 19.306 1.00 73.62 178 GLU A C 1
ATOM 1302 O O . GLU A 1 178 ? 8.844 -5.468 18.312 1.00 73.62 178 GLU A O 1
ATOM 1307 N N . THR A 1 179 ? 6.835 -5.189 19.265 1.00 72.50 179 THR A N 1
ATOM 1308 C CA . THR A 1 179 ? 6.189 -4.700 18.030 1.00 72.50 179 THR A CA 1
ATOM 1309 C C . THR A 1 179 ? 6.793 -3.380 17.539 1.00 72.50 179 THR A C 1
ATOM 1311 O O . THR A 1 179 ? 6.933 -3.167 16.337 1.00 72.50 179 THR A O 1
ATOM 1314 N N . LEU A 1 180 ? 7.184 -2.482 18.446 1.00 74.44 180 LEU A N 1
ATOM 1315 C CA . LEU A 1 180 ? 7.810 -1.207 18.092 1.00 74.44 180 LEU A CA 1
ATOM 1316 C C . LEU A 1 180 ? 9.202 -1.413 17.480 1.00 74.44 180 LEU A C 1
ATOM 1318 O O . LEU A 1 180 ? 9.508 -0.792 16.465 1.00 74.44 180 LEU A O 1
ATOM 1322 N N . ILE A 1 181 ? 10.012 -2.311 18.049 1.00 78.12 181 ILE A N 1
ATOM 1323 C CA . ILE A 1 181 ? 11.318 -2.695 17.496 1.00 78.12 181 ILE A CA 1
ATOM 1324 C C . ILE A 1 181 ? 11.143 -3.332 16.115 1.00 78.12 181 ILE A C 1
ATOM 1326 O O . ILE A 1 181 ? 11.887 -2.992 15.201 1.00 78.12 181 ILE A O 1
ATOM 1330 N N . GLN A 1 182 ? 10.143 -4.199 15.931 1.00 79.25 182 GLN A N 1
ATOM 1331 C CA . GLN A 1 182 ? 9.853 -4.801 14.626 1.00 79.25 182 GLN A CA 1
ATOM 1332 C C . GLN A 1 182 ? 9.486 -3.749 13.570 1.00 79.25 182 GLN A C 1
ATOM 1334 O O . GLN A 1 182 ? 10.064 -3.747 12.486 1.00 79.25 182 GLN A O 1
ATOM 1339 N N . LEU A 1 183 ? 8.567 -2.827 13.882 1.00 73.31 183 LEU A N 1
ATOM 1340 C CA . LEU A 1 183 ? 8.134 -1.787 12.941 1.00 73.31 183 LEU A CA 1
ATOM 1341 C C . LEU A 1 183 ? 9.265 -0.808 12.602 1.00 73.31 183 LEU A C 1
ATOM 1343 O O . LEU A 1 183 ? 9.463 -0.492 11.430 1.00 73.31 183 LEU A O 1
ATOM 1347 N N . LEU A 1 184 ? 10.037 -0.369 13.602 1.00 76.88 184 LEU A N 1
ATOM 1348 C CA . LEU A 1 184 ? 11.222 0.462 13.378 1.00 76.88 184 LEU A CA 1
ATOM 1349 C C . LEU A 1 184 ? 12.275 -0.278 12.548 1.00 76.88 184 LEU A C 1
ATOM 1351 O O . LEU A 1 184 ? 12.809 0.293 11.603 1.00 76.88 184 LEU A O 1
ATOM 1355 N N . GLY A 1 185 ? 12.530 -1.552 12.854 1.00 78.06 185 GLY A N 1
ATOM 1356 C CA . GLY A 1 185 ? 13.470 -2.390 12.113 1.00 78.06 185 GLY A CA 1
ATOM 1357 C C . GLY A 1 185 ? 13.100 -2.505 10.636 1.00 78.06 185 GLY A C 1
ATOM 1358 O O . GLY A 1 185 ? 13.951 -2.284 9.778 1.00 78.06 185 GLY A O 1
ATOM 1359 N N . ILE A 1 186 ? 11.823 -2.755 10.329 1.00 78.94 186 ILE A N 1
ATOM 1360 C CA . ILE A 1 186 ? 11.323 -2.805 8.946 1.00 78.94 186 ILE A CA 1
ATOM 1361 C C . ILE A 1 186 ? 11.543 -1.462 8.240 1.00 78.94 186 ILE A C 1
ATOM 1363 O O . ILE A 1 186 ? 12.054 -1.443 7.123 1.00 78.94 186 ILE A O 1
ATOM 1367 N N . MET A 1 187 ? 11.221 -0.334 8.883 1.00 79.38 187 MET A N 1
ATOM 1368 C CA . MET A 1 187 ? 11.449 0.989 8.285 1.00 79.38 187 MET A CA 1
ATOM 1369 C C . MET A 1 187 ? 12.935 1.267 8.026 1.00 79.38 187 MET A C 1
ATOM 1371 O O . MET A 1 187 ? 13.281 1.752 6.952 1.00 79.38 187 MET A O 1
ATOM 1375 N N . CYS A 1 188 ? 13.813 0.952 8.982 1.00 80.88 188 CYS A N 1
ATOM 1376 C CA . CYS A 1 188 ? 15.253 1.179 8.862 1.00 80.88 188 CYS A CA 1
ATOM 1377 C C . CYS A 1 188 ? 15.880 0.327 7.755 1.00 80.88 188 CYS A C 1
ATOM 1379 O O . CYS A 1 188 ? 16.677 0.842 6.975 1.00 80.88 188 CYS A O 1
ATOM 1381 N N . VAL A 1 189 ? 15.505 -0.951 7.661 1.00 86.81 189 VAL A N 1
ATOM 1382 C CA . VAL A 1 189 ? 16.003 -1.851 6.612 1.00 86.81 189 VAL A CA 1
ATOM 1383 C C . VAL A 1 189 ? 15.499 -1.403 5.243 1.00 86.81 189 VAL A C 1
ATOM 1385 O O . VAL A 1 189 ? 16.295 -1.273 4.317 1.00 86.81 189 VAL A O 1
ATOM 1388 N N . LEU A 1 190 ? 14.203 -1.097 5.108 1.00 82.88 190 LEU A N 1
ATOM 1389 C CA . LEU A 1 190 ? 13.643 -0.626 3.840 1.00 82.88 190 LEU A CA 1
ATOM 1390 C C . LEU A 1 190 ? 14.302 0.680 3.383 1.00 82.88 190 LEU A C 1
ATOM 1392 O O . LEU A 1 190 ? 14.724 0.774 2.235 1.00 82.88 190 LEU A O 1
ATOM 1396 N N . ALA A 1 191 ? 14.466 1.658 4.274 1.00 84.50 191 ALA A N 1
ATOM 1397 C CA . ALA A 1 191 ? 15.134 2.908 3.935 1.00 84.50 191 ALA A CA 1
ATOM 1398 C C . ALA A 1 191 ? 16.621 2.693 3.603 1.00 84.50 191 ALA A C 1
ATOM 1400 O O . ALA A 1 191 ? 17.086 3.182 2.578 1.00 84.50 191 ALA A O 1
ATOM 1401 N N . GLY A 1 192 ? 17.367 1.942 4.416 1.00 88.75 192 GLY A N 1
ATOM 1402 C CA . GLY A 1 192 ? 18.804 1.735 4.211 1.00 88.75 192 GLY A CA 1
ATOM 1403 C C . GLY A 1 192 ? 19.132 0.961 2.933 1.00 88.75 192 GLY A C 1
ATOM 1404 O O . GLY A 1 192 ? 20.093 1.294 2.247 1.00 88.75 192 GLY A O 1
ATOM 1405 N N . CYS A 1 193 ? 18.317 -0.037 2.585 1.00 89.81 193 CYS A N 1
ATOM 1406 C CA . CYS A 1 193 ? 18.540 -0.851 1.392 1.00 89.81 193 CYS A CA 1
ATOM 1407 C C . CYS A 1 193 ? 18.067 -0.172 0.102 1.00 89.81 193 CYS A C 1
ATOM 1409 O O . CYS A 1 193 ? 18.697 -0.359 -0.935 1.00 89.81 193 CYS A O 1
ATOM 1411 N N . TRP A 1 194 ? 16.971 0.595 0.143 1.00 87.06 194 TRP A N 1
ATOM 1412 C CA . TRP A 1 194 ? 16.360 1.148 -1.072 1.00 87.06 194 TRP A CA 1
ATOM 1413 C C . TRP A 1 194 ? 16.718 2.611 -1.347 1.00 87.06 194 TRP A C 1
ATOM 1415 O O . TRP A 1 194 ? 16.729 3.003 -2.510 1.00 87.06 194 TRP A O 1
ATOM 1425 N N . SER A 1 195 ? 17.058 3.421 -0.337 1.00 86.81 195 SER A N 1
ATOM 1426 C CA . SER A 1 195 ? 17.384 4.843 -0.565 1.00 86.81 195 SER A CA 1
ATOM 1427 C C . SER A 1 195 ? 18.582 5.057 -1.500 1.00 86.81 195 SER A C 1
ATOM 1429 O O . SER A 1 195 ? 18.444 5.885 -2.393 1.00 86.81 195 SER A O 1
ATOM 1431 N N . PRO A 1 196 ? 19.706 4.309 -1.397 1.00 89.06 196 PRO A N 1
ATOM 1432 C CA . PRO A 1 196 ? 20.850 4.488 -2.302 1.00 89.06 196 PRO A CA 1
ATOM 1433 C C . PRO A 1 196 ? 20.564 4.139 -3.769 1.00 89.06 196 PRO A C 1
ATOM 1435 O O . PRO A 1 196 ? 21.349 4.481 -4.643 1.00 89.06 196 PRO A O 1
ATOM 1438 N N . LEU A 1 197 ? 19.487 3.391 -4.033 1.00 85.19 197 LEU A N 1
ATOM 1439 C CA . LEU A 1 197 ? 19.070 3.022 -5.386 1.00 85.19 197 LEU A CA 1
ATOM 1440 C C . LEU A 1 197 ? 18.065 4.028 -5.972 1.00 85.19 197 LEU A C 1
ATOM 1442 O O . LEU A 1 197 ? 17.954 4.140 -7.190 1.00 85.19 197 LEU A O 1
ATOM 1446 N N . LEU A 1 198 ? 17.296 4.707 -5.114 1.00 85.75 198 LEU A N 1
ATOM 1447 C CA . LEU A 1 198 ? 16.204 5.605 -5.507 1.00 85.75 198 LEU A CA 1
ATOM 1448 C C . LEU A 1 198 ? 16.607 7.092 -5.530 1.00 85.75 198 LEU A C 1
ATOM 1450 O O . LEU A 1 198 ? 15.876 7.885 -6.123 1.00 85.75 198 LEU A O 1
ATOM 1454 N N . VAL A 1 199 ? 17.718 7.463 -4.882 1.00 82.88 199 VAL A N 1
ATOM 1455 C CA . VAL A 1 199 ? 18.288 8.824 -4.800 1.00 82.88 199 VAL A CA 1
ATOM 1456 C C . VAL A 1 199 ? 19.639 8.848 -5.497 1.00 82.88 199 VAL A C 1
ATOM 1458 O O . VAL A 1 199 ? 19.855 9.784 -6.297 1.00 82.88 199 VAL A O 1
#

Mean predicted aligned error: 14.95 Å

Organism: NCBI:txid254575

Nearest PDB structures (foldseek):
  6ak3-assembly1_B  TM=5.561E-01  e=1.378E-14  Homo sapiens
  6a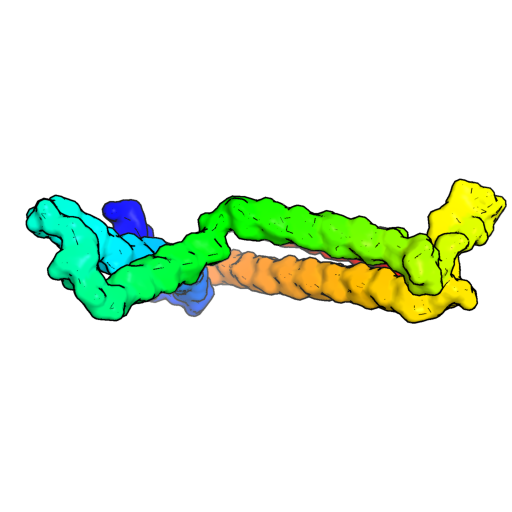k3-assembly1_A  TM=5.554E-01  e=6.485E-14  Homo sapiens
  8gcp-assembly1_R  TM=5.206E-01  e=2.142E-05  Homo sapiens

pLDDT: mean 73.12, std 11.66, range [45.59, 92.88]